Protein AF-A0A7Y7CUW7-F1 (afdb_monomer_lite)

Foldseek 3Di:
DDDDDDDDDDDDDDDDDPDDDPDQAKFKEKEFAQAQWKWQFKFKAALVDPDRDGTPCNRHIQHHRGMDIDIGGFHFIKMWIATPVGQIFTDGGDGTDHYHYDYDYNQNVCCRSCVPPDDDPQVWAKEKEFAQEQFKWQFKFKAALVDPDRDDTPQVRHIQAHRGMDIDIDHFHFIKMWTQTPQRQIFIDGGHGDPHYDYDYDYNLNSCVRSVPDPDDDDDDADQDWAKEKEFEQAQFKWPFKFKDALVGPDRGDTPCVRHIQGHGGMDMDTGTFHFMKMWTATPVGFIFIDGRDGDRYHYYDYRYNVNSVVGGD

Radius of gyration: 36.45 Å; chains: 1; bounding box: 70×70×137 Å

pLDDT: mean 85.56, std 15.28, range [31.09, 98.19]

Sequence (314 aa):
MRTSNWIKFTLGALILPLFAVAETPMANFTIANNSDWDFYEVYISSSSSDSWGDDRLGSDILYSGGEQSFLLSEGTYDLKIVDEDGDECRQMGIRLSGNTRLNYTNDEWLDCVFPDETTSSSSEATVTINNTSLWDIYNIYASLSSDTDWGSDRLGSEILYSESSYSFTLSPGTYDFKFVDEDDDICTMMGVTISSSRTISFDTSEWLDCIGSDESSSSTSNSSGYYTITFVNNSLWDIYNLYASLSSDTDWGSDRLGSTILNSGEEFSLTLPAGEYDFKFIDEDGDECKRFEAQLYENRTIEISTDGWLECID

Structure (mmCIF, N/CA/C/O backbone):
data_AF-A0A7Y7CUW7-F1
#
_entry.id   AF-A0A7Y7CUW7-F1
#
loop_
_atom_site.group_PDB
_atom_site.id
_atom_site.type_symbol
_atom_site.label_atom_id
_atom_site.label_alt_id
_atom_site.label_comp_id
_atom_site.label_asym_id
_atom_site.label_entity_id
_atom_site.label_seq_id
_atom_site.pdbx_PDB_ins_code
_atom_site.Cartn_x
_atom_site.Cartn_y
_atom_site.Cartn_z
_atom_site.occupancy
_atom_site.B_iso_or_equiv
_atom_site.auth_seq_id
_atom_site.auth_comp_id
_atom_site.auth_asym_id
_atom_site.auth_atom_id
_atom_site.pdbx_PDB_model_num
ATOM 1 N N . MET A 1 1 ? 39.498 48.472 -100.121 1.00 42.28 1 MET A N 1
ATOM 2 C CA . MET A 1 1 ? 38.963 49.291 -99.011 1.00 42.28 1 MET A CA 1
ATOM 3 C C . MET A 1 1 ? 38.635 48.359 -97.856 1.00 42.28 1 MET A C 1
ATOM 5 O O . MET A 1 1 ? 37.958 47.367 -98.077 1.00 42.28 1 MET A O 1
ATOM 9 N N . ARG A 1 2 ? 39.217 48.621 -96.680 1.00 46.47 2 ARG A N 1
ATOM 10 C CA . ARG A 1 2 ? 39.031 47.861 -95.433 1.00 46.47 2 ARG A CA 1
ATOM 11 C C . ARG A 1 2 ? 37.614 48.070 -94.890 1.00 46.47 2 ARG A C 1
ATOM 13 O O . ARG A 1 2 ? 37.208 49.219 -94.750 1.00 46.47 2 ARG A O 1
ATOM 20 N N . THR A 1 3 ? 36.942 47.003 -94.472 1.00 44.38 3 THR A N 1
ATOM 21 C CA . THR A 1 3 ? 35.857 47.066 -93.483 1.00 44.38 3 THR A CA 1
ATOM 22 C C . THR A 1 3 ? 36.171 46.068 -92.371 1.00 44.38 3 THR A C 1
ATOM 24 O O . THR A 1 3 ? 36.506 44.914 -92.621 1.00 44.38 3 THR A O 1
ATOM 27 N N . SER A 1 4 ? 36.191 46.570 -91.139 1.00 46.69 4 SER A N 1
ATOM 28 C CA . SER A 1 4 ? 36.556 45.841 -89.925 1.00 46.69 4 SER A CA 1
ATOM 29 C C . SER A 1 4 ? 35.265 45.429 -89.222 1.00 46.69 4 SER A C 1
ATOM 31 O O . SER A 1 4 ? 34.489 46.308 -88.857 1.00 46.69 4 SER A O 1
ATOM 33 N N . ASN A 1 5 ? 35.024 44.129 -89.043 1.00 42.97 5 ASN A N 1
ATOM 34 C CA . ASN A 1 5 ? 33.910 43.627 -88.236 1.00 42.97 5 ASN A CA 1
ATOM 35 C C . ASN A 1 5 ? 34.442 43.196 -86.867 1.00 42.97 5 ASN A C 1
ATOM 37 O O . ASN A 1 5 ? 35.239 42.267 -86.765 1.00 42.97 5 ASN A O 1
ATOM 41 N N . TRP A 1 6 ? 34.010 43.890 -85.816 1.00 39.09 6 TRP A N 1
ATOM 42 C CA . TRP A 1 6 ? 34.301 43.536 -84.429 1.00 39.09 6 TRP A CA 1
ATOM 43 C C . TRP A 1 6 ? 33.286 42.504 -83.935 1.00 39.09 6 TRP A C 1
ATOM 45 O O . TRP A 1 6 ? 32.087 42.777 -83.881 1.00 39.09 6 TRP A O 1
ATOM 55 N N . ILE A 1 7 ? 33.771 41.322 -83.560 1.00 52.09 7 ILE A N 1
ATOM 56 C CA . ILE A 1 7 ? 32.976 40.283 -82.901 1.00 52.09 7 ILE A CA 1
ATOM 57 C C . ILE A 1 7 ? 32.938 40.614 -81.407 1.00 52.09 7 ILE A C 1
ATOM 59 O O . ILE A 1 7 ? 33.971 40.642 -80.740 1.00 52.09 7 ILE A O 1
ATOM 63 N N . LYS A 1 8 ? 31.742 40.895 -80.881 1.00 50.66 8 LYS A N 1
ATOM 64 C CA . LYS A 1 8 ? 31.507 41.038 -79.441 1.00 50.66 8 LYS A CA 1
ATOM 65 C C . LYS A 1 8 ? 31.542 39.645 -78.806 1.00 50.66 8 LYS A C 1
ATOM 67 O O . LYS A 1 8 ? 30.644 38.849 -79.054 1.00 50.66 8 LYS A O 1
ATOM 72 N N . PHE A 1 9 ? 32.553 39.359 -77.989 1.00 46.88 9 PHE A N 1
ATOM 73 C CA . PHE A 1 9 ? 32.541 38.194 -77.105 1.00 46.88 9 PHE A CA 1
ATOM 74 C C . PHE A 1 9 ? 31.782 38.553 -75.824 1.00 46.88 9 PHE A C 1
ATOM 76 O O . PHE A 1 9 ? 32.276 39.305 -74.987 1.00 46.88 9 PHE A O 1
ATOM 83 N N . THR A 1 10 ? 30.564 38.040 -75.680 1.00 57.25 10 THR A N 1
ATOM 84 C CA . THR A 1 10 ? 29.855 37.998 -74.397 1.00 57.25 10 THR A CA 1
ATOM 85 C C . THR A 1 10 ? 30.361 36.803 -73.597 1.00 57.25 10 THR A C 1
ATOM 87 O O . THR A 1 10 ? 30.198 35.660 -74.017 1.00 57.25 10 THR A O 1
ATOM 90 N N . LEU A 1 11 ? 30.994 37.078 -72.457 1.00 51.34 11 LEU A N 1
ATOM 91 C CA . LEU A 1 11 ? 31.453 36.081 -71.493 1.00 51.34 11 LEU A CA 1
ATOM 92 C C . LEU A 1 11 ? 30.222 35.504 -70.768 1.00 51.34 11 LEU A C 1
ATOM 94 O O . LEU A 1 11 ? 29.599 36.190 -69.962 1.00 51.34 11 LEU A O 1
ATOM 98 N N . GLY A 1 12 ? 29.827 34.274 -71.098 1.00 51.00 12 GLY A N 1
ATOM 99 C CA . GLY A 1 12 ? 28.776 33.553 -70.377 1.00 51.00 12 GLY A CA 1
ATOM 100 C C . GLY A 1 12 ? 29.347 32.932 -69.105 1.00 51.00 12 GLY A C 1
ATOM 101 O O . GLY A 1 12 ? 30.191 32.044 -69.188 1.00 51.00 12 GLY A O 1
ATOM 102 N N . ALA A 1 13 ? 28.912 33.405 -67.936 1.00 59.72 13 ALA A N 1
ATOM 103 C CA . ALA A 1 13 ? 29.245 32.788 -66.656 1.00 59.72 13 ALA A CA 1
ATOM 104 C C . ALA A 1 13 ? 28.495 31.452 -66.520 1.00 59.72 13 ALA A C 1
ATOM 106 O O . ALA A 1 13 ? 27.266 31.423 -66.462 1.00 59.72 13 ALA A O 1
ATOM 107 N N . LEU A 1 14 ? 29.242 30.346 -66.493 1.00 51.72 14 LEU A N 1
ATOM 108 C CA . LEU A 1 14 ? 28.716 29.010 -66.235 1.00 51.72 14 LEU A CA 1
ATOM 109 C C . LEU A 1 14 ? 28.527 28.854 -64.717 1.00 51.72 14 LEU A C 1
ATOM 111 O O . LEU A 1 14 ? 29.494 28.666 -63.982 1.00 51.72 14 LEU A O 1
ATOM 115 N N . ILE A 1 15 ? 27.290 28.990 -64.242 1.00 59.09 15 ILE A N 1
ATOM 116 C CA . ILE A 1 15 ? 26.929 28.720 -62.846 1.00 59.09 15 ILE A CA 1
ATOM 117 C C . ILE A 1 15 ? 26.807 27.200 -62.695 1.00 59.09 15 ILE A C 1
ATOM 119 O O . ILE A 1 15 ? 25.855 26.598 -63.186 1.00 59.09 15 ILE A O 1
ATOM 123 N N . LEU A 1 16 ? 27.793 26.579 -62.048 1.00 57.09 16 LEU A N 1
ATOM 124 C CA . LEU A 1 16 ? 27.704 25.197 -61.579 1.00 57.09 16 LEU A CA 1
ATOM 125 C C . LEU A 1 16 ? 26.864 25.177 -60.290 1.00 57.09 16 LEU A C 1
ATOM 127 O O . LEU A 1 16 ? 27.214 25.897 -59.352 1.00 57.09 16 LEU A O 1
ATOM 131 N N . PRO A 1 17 ? 25.777 24.391 -60.207 1.00 56.22 17 PRO A N 1
ATOM 132 C CA . PRO A 1 17 ? 25.071 24.207 -58.948 1.00 56.22 17 PRO A CA 1
ATOM 133 C C . PRO A 1 17 ? 25.985 23.453 -57.974 1.00 56.22 17 PRO A C 1
ATOM 135 O O . PRO A 1 17 ? 26.399 22.326 -58.242 1.00 56.22 17 PRO A O 1
ATOM 138 N N . LEU A 1 18 ? 26.313 24.086 -56.844 1.00 55.50 18 LEU A N 1
ATOM 139 C CA . LEU A 1 18 ? 26.845 23.381 -55.682 1.00 55.50 18 LEU A CA 1
ATOM 140 C C . LEU A 1 18 ? 25.715 22.503 -55.134 1.00 55.50 18 LEU A C 1
ATOM 142 O O . LEU A 1 18 ? 24.761 23.011 -54.548 1.00 55.50 18 LEU A O 1
ATOM 146 N N . PHE A 1 19 ? 25.812 21.193 -55.328 1.00 59.03 19 PHE A N 1
ATOM 147 C CA . PHE A 1 19 ? 25.038 20.252 -54.531 1.00 59.03 19 PHE A CA 1
ATOM 148 C C . PHE A 1 19 ? 25.671 20.217 -53.140 1.00 59.03 19 PHE A C 1
ATOM 150 O O . PHE A 1 19 ? 26.804 19.764 -52.983 1.00 59.03 19 PHE A O 1
ATOM 157 N N . ALA A 1 20 ? 24.966 20.746 -52.141 1.00 58.75 20 ALA A N 1
ATOM 158 C CA . ALA A 1 20 ? 25.319 20.514 -50.750 1.00 58.75 20 ALA A CA 1
ATOM 159 C C . ALA A 1 20 ? 25.036 19.038 -50.445 1.00 58.75 20 ALA A C 1
ATOM 161 O O . ALA A 1 20 ? 23.882 18.611 -50.461 1.00 58.75 20 ALA A O 1
ATOM 162 N N . VAL A 1 21 ? 26.086 18.251 -50.220 1.00 59.38 21 VAL A N 1
ATOM 163 C CA . VAL A 1 21 ? 25.947 16.926 -49.617 1.00 59.38 21 VAL A CA 1
ATOM 164 C C . VAL A 1 21 ? 25.668 17.181 -48.141 1.00 59.38 21 VAL A C 1
ATOM 166 O O . VAL A 1 21 ? 26.509 17.750 -47.450 1.00 59.38 21 VAL A O 1
ATOM 169 N N . ALA A 1 22 ? 24.466 16.850 -47.674 1.00 60.06 22 ALA A N 1
ATOM 170 C CA . ALA A 1 22 ? 24.202 16.822 -46.244 1.00 60.06 22 ALA A CA 1
ATOM 171 C C . ALA A 1 22 ? 25.015 15.662 -45.656 1.00 60.06 22 ALA A C 1
ATOM 173 O O . ALA A 1 22 ? 24.770 14.507 -46.002 1.00 60.06 22 ALA A O 1
ATOM 174 N N . GLU A 1 23 ? 26.014 15.965 -44.827 1.00 68.19 23 GLU A N 1
ATOM 175 C CA . GLU A 1 23 ? 26.694 14.942 -44.036 1.00 68.19 23 GLU A CA 1
ATOM 176 C C . GLU A 1 23 ? 25.695 14.423 -43.001 1.00 68.19 23 GLU A C 1
ATOM 178 O O . GLU A 1 23 ? 25.213 15.179 -42.156 1.00 68.19 23 GLU A O 1
ATOM 183 N N . THR A 1 24 ? 25.324 13.146 -43.102 1.00 75.12 24 THR A N 1
ATOM 184 C CA . THR A 1 24 ? 24.546 12.491 -42.052 1.00 75.12 24 THR A CA 1
ATOM 185 C C . THR A 1 24 ? 25.427 12.403 -40.810 1.00 75.12 24 THR A C 1
ATOM 187 O O . THR A 1 24 ? 26.511 11.817 -40.905 1.00 75.12 24 THR A O 1
ATOM 190 N N . PRO A 1 25 ? 25.011 12.979 -39.670 1.00 86.81 25 PRO A N 1
ATOM 191 C CA . PRO A 1 25 ? 25.787 12.873 -38.446 1.00 86.81 25 PRO A CA 1
ATOM 192 C C . PRO A 1 25 ? 25.960 11.397 -38.075 1.00 86.81 25 PRO A C 1
ATOM 194 O O . PRO A 1 25 ? 25.094 10.565 -38.357 1.00 86.81 25 PRO A O 1
ATOM 197 N N . MET A 1 26 ? 27.110 11.072 -37.491 1.00 92.06 26 MET A N 1
ATOM 198 C CA . MET A 1 26 ? 27.467 9.711 -37.099 1.00 92.06 26 MET A CA 1
ATOM 199 C C . MET A 1 26 ? 27.349 9.566 -35.581 1.00 92.06 26 MET A C 1
ATOM 201 O O . MET A 1 26 ? 27.782 10.452 -34.846 1.00 92.06 26 MET A O 1
ATOM 205 N N . ALA A 1 27 ? 26.822 8.434 -35.130 1.00 91.25 27 ALA A N 1
ATOM 206 C CA . ALA A 1 27 ? 26.794 8.004 -33.745 1.00 91.25 27 ALA A CA 1
ATOM 207 C C . ALA A 1 27 ? 27.785 6.857 -33.507 1.00 91.25 27 ALA A C 1
ATOM 209 O O . ALA A 1 27 ? 27.905 5.939 -34.323 1.00 91.25 27 ALA A O 1
ATOM 210 N N . ASN A 1 28 ? 28.461 6.891 -32.361 1.00 93.50 28 ASN A N 1
ATOM 211 C CA . ASN A 1 28 ? 29.191 5.748 -31.834 1.00 93.50 28 ASN A CA 1
ATOM 212 C C . ASN A 1 28 ? 28.260 4.942 -30.923 1.00 93.50 28 ASN A C 1
ATOM 214 O O . ASN A 1 28 ? 27.810 5.452 -29.895 1.00 93.50 28 ASN A O 1
ATOM 218 N N . PHE A 1 29 ? 27.968 3.708 -31.315 1.00 95.62 29 PHE A N 1
ATOM 219 C CA . PHE A 1 29 ? 27.088 2.803 -30.595 1.00 95.62 29 PHE A CA 1
ATOM 220 C C . PHE A 1 29 ? 27.890 1.664 -29.971 1.00 95.62 29 PHE A C 1
ATOM 222 O O . PHE A 1 29 ? 28.455 0.844 -30.689 1.00 95.62 29 PHE A O 1
ATOM 229 N N . THR A 1 30 ? 27.948 1.615 -28.644 1.00 96.50 30 THR A N 1
ATOM 230 C CA . THR A 1 30 ? 28.717 0.614 -27.899 1.00 96.50 30 THR A CA 1
ATOM 231 C C . THR A 1 30 ? 27.786 -0.390 -27.232 1.00 96.50 30 THR A C 1
ATOM 233 O O . THR A 1 30 ? 26.890 -0.005 -26.483 1.00 96.50 30 THR A O 1
ATOM 236 N N . ILE A 1 31 ? 28.037 -1.675 -27.456 1.00 97.62 31 ILE A N 1
ATOM 237 C CA . ILE A 1 31 ? 27.432 -2.781 -26.716 1.00 97.62 31 ILE A CA 1
ATOM 238 C C . ILE A 1 31 ? 28.479 -3.295 -25.742 1.00 97.62 31 ILE A C 1
ATOM 240 O O . ILE A 1 31 ? 29.565 -3.691 -26.161 1.00 97.62 31 ILE A O 1
ATOM 244 N N . ALA A 1 32 ? 28.160 -3.287 -24.456 1.00 97.19 32 ALA A N 1
ATOM 245 C CA . ALA A 1 32 ? 28.993 -3.890 -23.433 1.00 97.19 32 ALA A CA 1
ATOM 246 C C . ALA A 1 32 ? 28.310 -5.115 -22.852 1.00 97.19 32 ALA A C 1
ATOM 248 O O . ALA A 1 32 ? 27.189 -5.024 -22.348 1.00 97.19 32 ALA A O 1
ATOM 249 N N . ASN A 1 33 ? 29.016 -6.232 -22.921 1.00 97.31 33 ASN A N 1
ATOM 250 C CA . ASN A 1 33 ? 28.603 -7.488 -22.344 1.00 97.31 33 ASN A CA 1
ATOM 251 C C . ASN A 1 33 ? 29.217 -7.596 -20.947 1.00 97.31 33 ASN A C 1
ATOM 253 O O . ASN A 1 33 ? 30.383 -7.935 -20.796 1.00 97.31 33 ASN A O 1
ATOM 257 N N . ASN A 1 34 ? 28.442 -7.252 -19.927 1.00 94.81 34 ASN A N 1
ATOM 258 C CA . ASN A 1 34 ? 28.764 -7.478 -18.518 1.00 94.81 34 ASN A CA 1
ATOM 259 C C . ASN A 1 34 ? 27.865 -8.579 -17.930 1.00 94.81 34 ASN A C 1
ATOM 261 O O . ASN A 1 34 ? 27.587 -8.569 -16.730 1.00 94.81 34 ASN A O 1
ATOM 265 N N . SER A 1 35 ? 27.374 -9.468 -18.792 1.00 94.25 35 SER A N 1
ATOM 266 C CA . SER A 1 35 ? 26.592 -10.637 -18.427 1.00 94.25 35 SER A CA 1
ATOM 267 C C . SER A 1 35 ? 27.497 -11.870 -18.362 1.00 94.25 35 SER A C 1
ATOM 269 O O . SER A 1 35 ? 28.656 -11.806 -18.777 1.00 94.25 35 SER A O 1
ATOM 271 N N . ASP A 1 36 ? 26.994 -12.982 -17.839 1.00 95.06 36 ASP A N 1
ATOM 272 C CA . ASP A 1 36 ? 27.721 -14.253 -17.755 1.00 95.06 36 ASP A CA 1
ATOM 273 C C . ASP A 1 36 ? 27.736 -15.035 -19.086 1.00 95.06 36 ASP A C 1
ATOM 275 O O . ASP A 1 36 ? 28.453 -16.030 -19.183 1.00 95.06 36 ASP A O 1
ATOM 279 N N . TRP A 1 37 ? 26.994 -14.571 -20.100 1.00 97.19 37 TRP A N 1
ATOM 280 C CA . TRP A 1 37 ? 26.871 -15.182 -21.429 1.00 97.19 37 TRP A CA 1
ATOM 281 C C . TRP A 1 37 ? 27.785 -14.505 -22.446 1.00 97.19 37 TRP A C 1
ATOM 283 O O . TRP A 1 37 ? 28.087 -13.317 -22.330 1.00 97.19 37 TRP A O 1
ATOM 293 N N . ASP A 1 38 ? 28.216 -15.237 -23.465 1.00 97.62 38 ASP A N 1
ATOM 294 C CA . ASP A 1 38 ? 29.015 -14.737 -24.580 1.00 97.62 38 ASP A CA 1
ATOM 295 C C . ASP A 1 38 ? 28.101 -14.406 -25.770 1.00 97.62 38 ASP A C 1
ATOM 297 O O . ASP A 1 38 ? 27.328 -15.234 -26.237 1.00 97.62 38 ASP A O 1
ATOM 301 N N . PHE A 1 39 ? 28.216 -13.209 -26.349 1.00 98.19 39 PHE A N 1
ATOM 302 C CA . PHE A 1 39 ? 27.381 -12.848 -27.501 1.00 98.19 39 PHE A CA 1
ATOM 303 C C . PHE A 1 39 ? 28.051 -13.270 -28.807 1.00 98.19 39 PHE A C 1
ATOM 305 O O . PHE A 1 39 ? 29.138 -12.789 -29.150 1.00 98.19 39 PHE A O 1
ATOM 312 N N . TYR A 1 40 ? 27.389 -14.165 -29.538 1.00 97.88 40 TYR A N 1
ATOM 313 C CA . TYR A 1 40 ? 27.882 -14.748 -30.785 1.00 97.88 40 TYR A CA 1
ATOM 314 C C . TYR A 1 40 ? 27.434 -13.952 -32.005 1.00 97.88 40 TYR A C 1
ATOM 316 O O . TYR A 1 40 ? 28.174 -13.885 -32.983 1.00 97.88 40 TYR A O 1
ATOM 324 N N . GLU A 1 41 ? 26.256 -13.327 -31.954 1.00 98.19 41 GLU A N 1
ATOM 325 C CA . GLU A 1 41 ? 25.723 -12.561 -33.082 1.00 98.19 41 GLU A CA 1
ATOM 326 C C . GLU A 1 41 ? 25.117 -11.235 -32.608 1.00 98.19 41 GLU A C 1
ATOM 328 O O . GLU A 1 41 ? 24.407 -11.173 -31.603 1.00 98.19 41 GLU A O 1
ATOM 333 N N . VAL A 1 42 ? 25.361 -10.160 -33.359 1.00 98.12 42 VAL A N 1
ATOM 334 C CA . VAL A 1 42 ? 24.763 -8.836 -33.138 1.00 98.12 42 VAL A CA 1
ATOM 335 C C . VAL A 1 42 ? 24.228 -8.308 -34.459 1.00 98.12 42 VAL A C 1
ATOM 337 O O . VAL A 1 42 ? 24.983 -8.003 -35.378 1.00 98.12 42 VAL A O 1
ATOM 340 N N . TYR A 1 43 ? 22.924 -8.087 -34.535 1.00 98.19 43 TYR A N 1
ATOM 341 C CA . TYR A 1 43 ? 22.258 -7.503 -35.692 1.00 98.19 43 TYR A CA 1
ATOM 342 C C . TYR A 1 43 ? 21.775 -6.098 -35.365 1.00 98.19 43 TYR A C 1
ATOM 344 O O . TYR A 1 43 ? 21.099 -5.884 -34.362 1.00 98.19 43 TYR A O 1
ATOM 352 N N . ILE A 1 44 ? 22.094 -5.141 -36.238 1.00 97.50 44 ILE A N 1
ATOM 353 C CA . ILE A 1 44 ? 21.678 -3.743 -36.091 1.00 97.50 44 ILE A CA 1
ATOM 354 C C . ILE A 1 44 ? 21.055 -3.290 -37.407 1.00 97.50 44 ILE A C 1
ATOM 356 O O . ILE A 1 44 ? 21.764 -3.074 -38.397 1.00 97.50 44 ILE A O 1
ATOM 360 N N . SER A 1 45 ? 19.736 -3.119 -37.411 1.00 97.12 45 SER A N 1
ATOM 361 C CA . SER A 1 45 ? 18.959 -2.695 -38.579 1.00 97.12 45 SER A CA 1
ATOM 362 C C . SER A 1 45 ? 18.277 -1.363 -38.320 1.00 97.12 45 SER A C 1
ATOM 364 O O . SER A 1 45 ? 17.920 -1.050 -37.193 1.00 97.12 45 SER A O 1
ATOM 366 N N . SER A 1 46 ? 18.072 -0.545 -39.356 1.00 95.44 46 SER A N 1
ATOM 367 C CA . SER A 1 46 ? 17.185 0.618 -39.205 1.00 95.44 46 SER A CA 1
ATOM 368 C C . SER A 1 46 ? 15.793 0.137 -38.794 1.00 95.44 46 SER A C 1
ATOM 370 O O . SER A 1 46 ? 15.302 -0.809 -39.401 1.00 95.44 46 SER A O 1
ATOM 372 N N . SER A 1 47 ? 15.117 0.832 -37.875 1.00 90.94 47 SER A N 1
ATOM 373 C CA . SER A 1 47 ? 13.750 0.471 -37.447 1.00 90.94 47 SER A CA 1
ATOM 374 C C . SER A 1 47 ? 12.684 0.602 -38.541 1.00 90.94 47 SER A C 1
ATOM 376 O O . SER A 1 47 ? 11.514 0.317 -38.325 1.00 90.94 47 SER A O 1
ATOM 378 N N . SER A 1 48 ? 13.067 1.093 -39.723 1.00 91.06 48 SER A N 1
ATOM 379 C CA . SER A 1 48 ? 12.216 1.118 -40.918 1.00 91.06 48 SER A CA 1
ATOM 380 C C . SER A 1 48 ? 12.455 -0.069 -41.863 1.00 91.06 48 SER A C 1
ATOM 382 O O . SER A 1 48 ? 11.831 -0.140 -42.920 1.00 91.06 48 SER A O 1
ATOM 384 N N . SER A 1 49 ? 13.385 -0.965 -41.522 1.00 93.38 49 SER A N 1
ATOM 385 C CA . SER A 1 49 ? 13.738 -2.152 -42.300 1.00 93.38 49 SER A CA 1
ATOM 386 C C . SER A 1 49 ? 12.936 -3.360 -41.832 1.00 93.38 49 SER A C 1
ATOM 388 O O . SER A 1 49 ? 12.928 -3.674 -40.650 1.00 93.38 49 SER A O 1
ATOM 390 N N . ASP A 1 50 ? 12.379 -4.119 -42.775 1.00 91.25 50 ASP A N 1
ATOM 391 C CA . ASP A 1 50 ? 11.715 -5.400 -42.489 1.00 91.25 50 ASP A CA 1
ATOM 392 C C . ASP A 1 50 ? 12.709 -6.578 -42.354 1.00 91.25 50 ASP A C 1
ATOM 394 O O . ASP A 1 50 ? 12.311 -7.740 -42.266 1.00 91.25 50 ASP A O 1
ATOM 398 N N . SER A 1 51 ? 14.020 -6.309 -42.393 1.00 93.25 51 SER A N 1
ATOM 399 C CA . SER A 1 51 ? 15.075 -7.324 -42.279 1.00 93.25 51 SER A CA 1
ATOM 400 C C . SER A 1 51 ? 16.231 -6.868 -41.387 1.00 93.25 51 SER A C 1
ATOM 402 O O . SER A 1 51 ? 16.646 -5.708 -41.457 1.00 93.25 51 SER A O 1
ATOM 404 N N . TRP A 1 52 ? 16.772 -7.807 -40.605 1.00 94.38 52 TRP A N 1
ATOM 405 C CA . TRP A 1 52 ? 17.884 -7.594 -39.668 1.00 94.38 52 TRP A CA 1
ATOM 406 C C . TRP A 1 52 ? 19.238 -7.340 -40.348 1.00 94.38 52 TRP A C 1
ATOM 408 O O . TRP A 1 52 ? 20.096 -6.667 -39.782 1.00 94.38 52 TRP A O 1
ATOM 418 N N . GLY A 1 53 ? 19.418 -7.832 -41.576 1.00 94.12 53 GLY A N 1
ATOM 419 C CA . GLY A 1 53 ? 20.697 -7.772 -42.284 1.00 94.12 53 GLY A CA 1
ATOM 420 C C . GLY A 1 53 ? 21.703 -8.811 -41.781 1.00 94.12 53 GLY A C 1
ATOM 421 O O . GLY A 1 53 ? 21.315 -9.825 -41.205 1.00 94.12 53 GLY A O 1
ATOM 422 N N . ASP A 1 54 ? 22.984 -8.557 -42.049 1.00 96.31 54 ASP A N 1
ATOM 423 C CA . ASP A 1 54 ? 24.086 -9.441 -41.664 1.00 96.31 54 ASP A CA 1
ATOM 424 C C . ASP A 1 54 ? 24.518 -9.201 -40.209 1.00 96.31 54 ASP A C 1
ATOM 426 O O . ASP A 1 54 ? 24.442 -8.073 -39.705 1.00 96.31 54 ASP A O 1
ATOM 430 N N . ASP A 1 55 ? 25.033 -10.253 -39.568 1.00 97.25 55 ASP A N 1
ATOM 431 C CA . ASP A 1 55 ? 25.692 -10.157 -38.268 1.00 97.25 55 ASP A CA 1
ATOM 432 C C . ASP A 1 55 ? 26.883 -9.183 -38.329 1.00 97.25 55 ASP A C 1
ATOM 434 O O . ASP A 1 55 ? 27.727 -9.210 -39.232 1.00 97.25 55 ASP A O 1
ATOM 438 N N . ARG A 1 56 ? 26.922 -8.277 -37.354 1.00 97.00 56 ARG A N 1
ATOM 439 C CA . ARG A 1 56 ? 27.895 -7.194 -37.231 1.00 97.00 56 ARG A CA 1
ATOM 440 C C . ARG A 1 56 ? 29.164 -7.626 -36.500 1.00 97.00 56 ARG A C 1
ATOM 442 O O . ARG A 1 56 ? 30.143 -6.881 -36.594 1.00 97.00 56 ARG A O 1
ATOM 449 N N . LEU A 1 57 ? 29.167 -8.768 -35.807 1.00 95.44 57 LEU A N 1
ATOM 450 C CA . LEU A 1 57 ? 30.373 -9.383 -35.235 1.00 95.44 57 LEU A CA 1
ATOM 451 C C . LEU A 1 57 ? 31.123 -10.239 -36.268 1.00 95.44 57 LEU A C 1
ATOM 453 O O . LEU A 1 57 ? 32.355 -10.264 -36.294 1.00 95.44 57 LEU A O 1
ATOM 457 N N . GLY A 1 58 ? 30.404 -10.886 -37.181 1.00 92.50 58 GLY A N 1
ATOM 458 C CA . GLY A 1 58 ? 30.968 -11.672 -38.269 1.00 92.50 58 GLY A CA 1
ATOM 459 C C . GLY A 1 58 ? 31.523 -13.008 -37.779 1.00 92.50 58 GLY A C 1
ATOM 460 O O . GLY A 1 58 ? 30.807 -13.995 -37.706 1.00 92.50 58 GLY A O 1
ATOM 461 N N . SER A 1 59 ? 32.834 -13.074 -37.536 1.00 91.62 59 SER A N 1
ATOM 462 C CA . SER A 1 59 ? 33.480 -14.263 -36.948 1.00 91.62 59 SER A CA 1
ATOM 463 C C . SER A 1 59 ? 33.973 -14.034 -35.523 1.00 91.62 59 SER A C 1
ATOM 465 O O . SER A 1 59 ? 34.580 -14.934 -34.941 1.00 91.62 59 SER A O 1
ATOM 467 N N . ASP A 1 60 ? 33.795 -12.819 -35.011 1.00 95.88 60 ASP A N 1
ATOM 468 C CA . ASP A 1 60 ? 34.214 -12.434 -33.672 1.00 95.88 60 ASP A CA 1
ATOM 469 C C . ASP A 1 60 ? 33.122 -12.793 -32.654 1.00 95.88 60 ASP A C 1
ATOM 471 O O . ASP A 1 60 ? 31.947 -12.872 -32.995 1.00 95.88 60 ASP A O 1
ATOM 475 N N . ILE A 1 61 ? 33.517 -13.003 -31.397 1.00 96.88 61 ILE A N 1
ATOM 476 C CA . ILE A 1 61 ? 32.607 -13.241 -30.269 1.00 96.88 61 ILE A CA 1
ATOM 477 C C . ILE A 1 61 ? 32.806 -12.098 -29.280 1.00 96.88 61 ILE A C 1
ATOM 479 O O . ILE A 1 61 ? 33.945 -11.755 -28.936 1.00 96.88 61 ILE A O 1
ATOM 483 N N . LEU A 1 62 ? 31.711 -11.507 -28.812 1.00 97.62 62 LEU A N 1
ATOM 484 C CA . LEU A 1 62 ? 31.742 -10.515 -27.747 1.00 97.62 62 LEU A CA 1
ATOM 485 C C . LEU A 1 62 ? 31.631 -11.229 -26.393 1.00 97.62 62 LEU A C 1
ATOM 487 O O . LEU A 1 62 ? 30.543 -11.400 -25.847 1.00 97.62 62 LEU A O 1
ATOM 491 N N . TYR A 1 63 ? 32.790 -11.642 -25.876 1.00 97.12 63 TYR A N 1
ATOM 492 C CA . TYR A 1 63 ? 32.913 -12.360 -24.606 1.00 97.12 63 TYR A CA 1
ATOM 493 C C . TYR A 1 63 ? 32.379 -11.572 -23.402 1.00 97.12 63 TYR A C 1
ATOM 495 O O . TYR A 1 63 ? 32.434 -10.335 -23.392 1.00 97.12 63 TYR A O 1
ATOM 503 N N . SER A 1 64 ? 31.964 -12.296 -22.360 1.00 95.62 64 SER A N 1
ATOM 504 C CA . SER A 1 64 ? 31.657 -11.741 -21.037 1.00 95.62 64 SER A CA 1
ATOM 505 C C . SER A 1 64 ? 32.773 -10.809 -20.527 1.00 95.62 64 SER A C 1
ATOM 507 O O . SER A 1 64 ? 33.972 -11.105 -20.599 1.00 95.62 64 SER A O 1
ATOM 509 N N . GLY A 1 65 ? 32.375 -9.632 -20.041 1.00 91.75 65 GLY A N 1
ATOM 510 C CA . GLY A 1 65 ? 33.241 -8.521 -19.630 1.00 91.75 65 GLY A CA 1
ATOM 511 C C . GLY A 1 65 ? 33.789 -7.658 -20.778 1.00 91.75 65 GLY A C 1
ATOM 512 O O . GLY A 1 65 ? 34.549 -6.718 -20.525 1.00 91.75 65 GLY A O 1
ATOM 513 N N . GLY A 1 66 ? 33.458 -7.972 -22.034 1.00 96.38 66 GLY A N 1
ATOM 514 C CA . GLY A 1 66 ? 33.900 -7.249 -23.226 1.00 96.38 66 GLY A CA 1
ATOM 515 C C . GLY A 1 66 ? 32.971 -6.107 -23.649 1.00 96.38 66 GLY A C 1
ATOM 516 O O . GLY A 1 66 ? 31.828 -5.988 -23.210 1.00 96.38 66 GLY A O 1
ATOM 517 N N . GLU A 1 67 ? 33.439 -5.265 -24.572 1.00 97.50 67 GLU A N 1
ATOM 518 C CA . GLU A 1 67 ? 32.579 -4.314 -25.283 1.00 97.50 67 GLU A CA 1
ATOM 519 C C . GLU A 1 67 ? 32.980 -4.173 -26.754 1.00 97.50 67 GLU A C 1
ATOM 521 O O . GLU A 1 67 ? 34.158 -4.266 -27.101 1.00 97.50 67 GLU A O 1
ATOM 526 N N . GLN A 1 68 ? 31.994 -3.918 -27.613 1.00 97.44 68 GLN A N 1
ATOM 527 C CA . GLN A 1 68 ? 32.172 -3.688 -29.043 1.00 97.44 68 GLN A CA 1
ATOM 528 C C . GLN A 1 68 ? 31.478 -2.392 -29.456 1.00 97.44 68 GLN A C 1
ATOM 530 O O . GLN A 1 68 ? 30.358 -2.108 -29.035 1.00 97.44 68 GLN A O 1
ATOM 535 N N . SER A 1 69 ? 32.146 -1.592 -30.291 1.00 96.88 69 SER A N 1
ATOM 536 C CA . SER A 1 69 ? 31.622 -0.309 -30.770 1.00 96.88 69 SER A CA 1
ATOM 537 C C . SER A 1 69 ? 31.404 -0.301 -32.280 1.00 96.88 69 SER A C 1
ATOM 539 O O . SER A 1 69 ? 32.256 -0.740 -33.051 1.00 96.88 69 S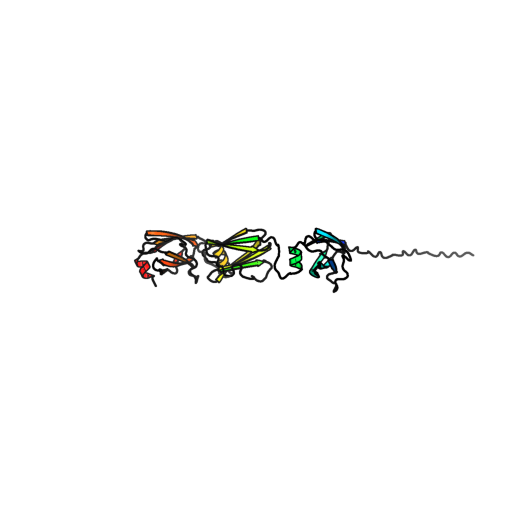ER A O 1
ATOM 541 N N . PHE A 1 70 ? 30.279 0.269 -32.700 1.00 95.75 70 PHE A N 1
ATOM 542 C CA . PHE A 1 70 ? 29.857 0.394 -34.087 1.00 95.75 70 PHE A CA 1
ATOM 543 C C . PHE A 1 70 ? 29.651 1.864 -34.435 1.00 95.75 70 PHE A C 1
ATOM 545 O O . PHE A 1 70 ? 28.943 2.592 -33.742 1.00 95.75 70 PHE A O 1
ATOM 552 N N . LEU A 1 71 ? 30.236 2.300 -35.549 1.00 96.19 71 LEU A N 1
ATOM 553 C CA . LEU A 1 71 ? 30.005 3.640 -36.076 1.00 96.19 71 LEU A CA 1
ATOM 554 C C . LEU A 1 71 ? 28.846 3.591 -37.079 1.00 96.19 71 LEU A C 1
ATOM 556 O O . LEU A 1 71 ? 28.954 2.953 -38.128 1.00 96.19 71 LEU A O 1
ATOM 560 N N . LEU A 1 72 ? 27.739 4.250 -36.749 1.00 94.56 72 LEU A N 1
ATOM 561 C CA . LEU A 1 72 ? 26.488 4.236 -37.514 1.00 94.56 72 LEU A CA 1
ATOM 562 C C . LEU A 1 72 ? 26.041 5.670 -37.800 1.00 94.56 72 LEU A C 1
ATOM 564 O O . LEU A 1 72 ? 26.439 6.586 -37.092 1.00 94.56 72 LEU A O 1
ATOM 568 N N . SER A 1 73 ? 25.218 5.902 -38.820 1.00 94.50 73 SER A N 1
ATOM 569 C CA . SER A 1 73 ? 24.546 7.202 -38.945 1.00 94.50 73 SER A CA 1
ATOM 570 C C . SER A 1 73 ? 23.536 7.373 -37.811 1.00 94.50 73 SER A C 1
ATOM 572 O O . SER A 1 73 ? 22.882 6.400 -37.428 1.00 94.50 73 SER A O 1
ATOM 574 N N . GLU A 1 74 ? 23.372 8.589 -37.296 1.00 92.56 74 GLU A N 1
ATOM 575 C CA . GLU A 1 74 ? 22.310 8.891 -36.332 1.00 92.56 74 GLU A CA 1
ATOM 576 C C . GLU A 1 74 ? 20.936 8.513 -36.897 1.00 92.56 74 GLU A C 1
ATOM 578 O O . GLU A 1 74 ? 20.675 8.641 -38.098 1.00 92.56 74 GLU A O 1
ATOM 583 N N . GLY A 1 75 ? 20.051 8.026 -36.032 1.00 89.81 75 GLY A N 1
ATOM 584 C CA . GLY A 1 75 ? 18.750 7.513 -36.446 1.00 89.81 75 GLY A CA 1
ATOM 585 C C . GLY A 1 75 ? 18.135 6.567 -35.426 1.00 89.81 75 GLY A C 1
ATOM 586 O O . GLY A 1 75 ? 18.590 6.481 -34.288 1.00 89.81 75 GLY A O 1
ATOM 587 N N . THR A 1 76 ? 17.085 5.863 -35.837 1.00 92.81 76 THR A N 1
ATOM 588 C CA . THR A 1 76 ? 16.397 4.864 -35.013 1.00 92.81 76 THR A CA 1
ATOM 589 C C . THR A 1 76 ? 16.652 3.471 -35.579 1.00 92.81 76 THR A C 1
ATOM 591 O O . THR A 1 76 ? 16.502 3.255 -36.789 1.00 92.81 76 THR A O 1
ATOM 594 N N . TYR A 1 77 ? 17.084 2.566 -34.708 1.00 94.44 77 TYR A N 1
ATOM 595 C CA . TYR A 1 77 ? 17.529 1.222 -35.044 1.00 94.44 77 TYR A CA 1
ATOM 596 C C . TYR A 1 77 ? 16.897 0.186 -34.127 1.00 94.44 77 TYR A C 1
ATOM 598 O O . TYR A 1 77 ? 16.615 0.456 -32.962 1.00 94.44 77 TYR A O 1
ATOM 606 N N . ASP A 1 78 ? 16.741 -1.011 -34.661 1.00 96.56 78 ASP A N 1
ATOM 607 C CA . ASP A 1 78 ? 16.406 -2.202 -33.906 1.00 96.56 78 ASP A CA 1
ATOM 608 C C . ASP A 1 78 ? 17.683 -3.018 -33.711 1.00 96.56 78 ASP A C 1
ATOM 610 O O . ASP A 1 78 ? 18.573 -3.041 -34.572 1.00 96.56 78 ASP A O 1
ATOM 614 N N . LEU A 1 79 ? 17.764 -3.689 -32.571 1.00 97.19 79 LEU A N 1
ATOM 615 C CA . LEU A 1 79 ? 18.890 -4.505 -32.153 1.00 97.19 79 LEU A CA 1
ATOM 616 C C . LEU A 1 79 ? 18.415 -5.921 -31.848 1.00 97.19 79 LEU A C 1
ATOM 618 O O . LEU A 1 79 ? 17.426 -6.112 -31.139 1.00 97.19 79 LEU A O 1
ATOM 622 N N . LYS A 1 80 ? 19.156 -6.904 -32.352 1.00 97.31 80 LYS A N 1
ATOM 623 C CA . LYS A 1 80 ? 19.034 -8.299 -31.940 1.00 97.31 80 LYS A CA 1
ATOM 624 C C . LYS A 1 80 ? 20.403 -8.828 -31.546 1.00 97.31 80 LYS A C 1
ATOM 626 O O . LYS A 1 80 ? 21.346 -8.684 -32.320 1.00 97.31 80 LYS A O 1
ATOM 631 N N . ILE A 1 81 ? 20.498 -9.442 -30.378 1.00 98.00 81 ILE A N 1
ATOM 632 C CA . ILE A 1 81 ? 21.708 -10.102 -29.884 1.00 98.00 81 ILE A CA 1
ATOM 633 C C . ILE A 1 81 ? 21.379 -11.576 -29.665 1.00 98.00 81 ILE A C 1
ATOM 635 O O . ILE A 1 81 ? 20.284 -11.880 -29.191 1.00 98.00 81 ILE A O 1
ATOM 639 N N . VAL A 1 82 ? 22.301 -12.461 -30.038 1.00 97.56 82 VAL A N 1
ATOM 640 C CA . VAL A 1 82 ? 22.186 -13.914 -29.855 1.00 97.56 82 VAL A CA 1
ATOM 641 C C . VAL A 1 82 ? 23.384 -14.412 -29.051 1.00 97.56 82 VAL A C 1
ATOM 643 O O . VAL A 1 82 ? 24.522 -14.064 -29.390 1.00 97.56 82 VAL A O 1
ATOM 646 N N . ASP A 1 83 ? 23.138 -15.183 -27.995 1.00 97.38 83 ASP A N 1
ATOM 647 C CA . ASP A 1 83 ? 24.191 -15.770 -27.154 1.00 97.38 83 ASP A CA 1
ATOM 648 C C . ASP A 1 83 ? 24.703 -17.131 -27.661 1.00 97.38 83 ASP A C 1
ATOM 650 O O . ASP A 1 83 ? 24.368 -17.575 -28.766 1.00 97.38 83 ASP A O 1
ATOM 654 N N . GLU A 1 84 ? 25.564 -17.783 -26.874 1.00 94.00 84 GLU A N 1
ATOM 655 C CA . GLU A 1 84 ? 26.152 -19.087 -27.187 1.00 94.00 84 GLU A CA 1
ATOM 656 C C . GLU A 1 84 ? 25.145 -20.242 -27.278 1.00 94.00 84 GLU A C 1
ATOM 658 O O . GLU A 1 84 ? 25.419 -21.232 -27.969 1.00 94.00 84 GLU A O 1
ATOM 663 N N . ASP A 1 85 ? 24.003 -20.126 -26.600 1.00 92.00 85 ASP A N 1
ATOM 664 C CA . ASP A 1 85 ? 22.956 -21.149 -26.542 1.00 92.00 85 ASP A CA 1
ATOM 665 C C . ASP A 1 85 ? 21.851 -20.897 -27.585 1.00 92.00 85 ASP A C 1
ATOM 667 O O . ASP A 1 85 ? 21.035 -21.782 -27.873 1.00 92.00 85 ASP A O 1
ATOM 671 N N . GLY A 1 86 ? 21.893 -19.738 -28.246 1.00 93.62 86 GLY A N 1
ATOM 672 C CA . GLY A 1 86 ? 20.964 -19.334 -29.295 1.00 93.62 86 GLY A CA 1
ATOM 673 C C . GLY A 1 86 ? 19.766 -18.541 -28.777 1.00 93.62 86 GLY A C 1
ATOM 674 O O . GLY A 1 86 ? 18.807 -18.353 -29.535 1.00 93.62 86 GLY A O 1
ATOM 675 N N . ASP A 1 87 ? 19.806 -18.084 -27.526 1.00 94.94 87 ASP A N 1
ATOM 676 C CA . ASP A 1 87 ? 18.779 -17.228 -26.949 1.00 94.94 87 ASP A CA 1
ATOM 677 C C . ASP A 1 87 ? 18.890 -15.813 -27.525 1.00 94.94 87 ASP A C 1
ATOM 679 O O . ASP A 1 87 ? 19.978 -15.283 -27.765 1.00 94.94 87 ASP A O 1
ATOM 683 N N . GLU A 1 88 ? 17.738 -15.199 -27.809 1.00 95.75 88 GLU A N 1
ATOM 684 C CA . GLU A 1 88 ? 17.676 -13.939 -28.547 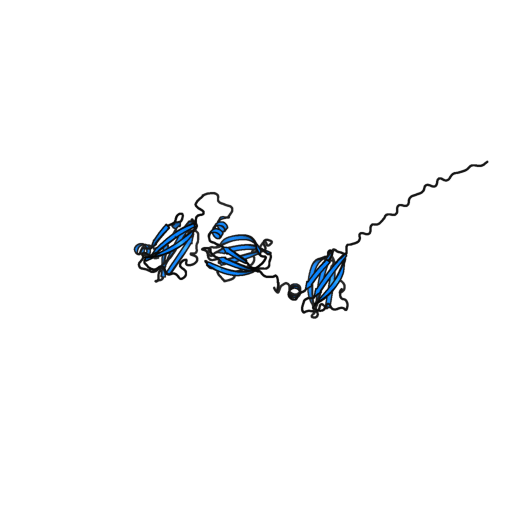1.00 95.75 88 GLU A CA 1
ATOM 685 C C . GLU A 1 88 ? 17.099 -12.798 -27.702 1.00 95.75 88 GLU A C 1
ATOM 687 O O . GLU A 1 88 ? 15.912 -12.785 -27.378 1.00 95.75 88 GLU A O 1
ATOM 692 N N . CYS A 1 89 ? 17.903 -11.762 -27.471 1.00 95.06 89 CYS A N 1
ATOM 693 C CA . CYS A 1 89 ? 17.446 -10.470 -26.962 1.00 95.06 89 CYS A CA 1
ATOM 694 C C . CYS A 1 89 ? 17.085 -9.551 -28.139 1.00 95.06 89 CYS A C 1
ATOM 696 O O . CYS A 1 89 ? 17.906 -9.331 -29.035 1.00 95.06 89 CYS A O 1
ATOM 698 N N . ARG A 1 90 ? 15.865 -8.993 -28.159 1.00 94.62 90 ARG A N 1
ATOM 699 C CA . ARG A 1 90 ? 15.379 -8.105 -29.234 1.00 94.62 90 ARG A CA 1
ATOM 700 C C . ARG A 1 90 ? 14.880 -6.777 -28.675 1.00 94.62 90 ARG A C 1
ATOM 702 O O . ARG A 1 90 ? 13.884 -6.734 -27.962 1.00 94.62 90 ARG A O 1
ATOM 709 N N . GLN A 1 91 ? 15.509 -5.680 -29.081 1.00 90.56 91 GLN A N 1
ATOM 710 C CA . GLN A 1 91 ? 15.140 -4.327 -28.664 1.00 90.56 91 GLN A CA 1
ATOM 711 C C . GLN A 1 91 ? 14.816 -3.459 -29.877 1.00 90.56 91 GLN A C 1
ATOM 713 O O . GLN A 1 91 ? 15.636 -3.287 -30.776 1.00 90.56 91 GLN 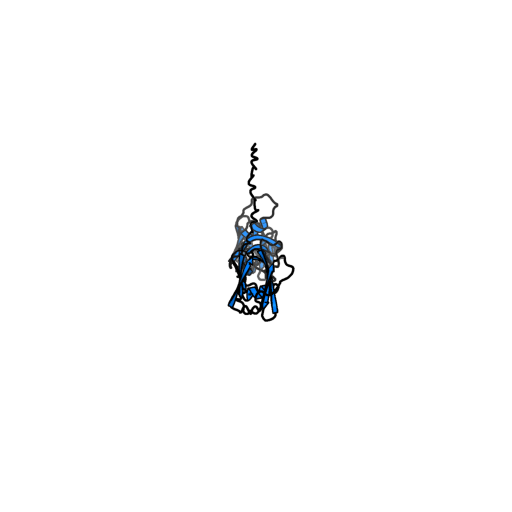A O 1
ATOM 718 N N . MET A 1 92 ? 13.609 -2.896 -29.893 1.00 91.00 92 MET A N 1
ATOM 719 C CA . MET A 1 92 ? 13.096 -2.112 -31.017 1.00 91.00 92 MET A CA 1
ATOM 720 C C . MET A 1 92 ? 13.188 -0.613 -30.730 1.00 91.00 92 MET A C 1
ATOM 722 O O . MET A 1 92 ? 12.971 -0.168 -29.604 1.00 91.00 92 MET A O 1
ATOM 726 N N . GLY A 1 93 ? 13.445 0.190 -31.759 1.00 88.00 93 GLY A N 1
ATOM 727 C CA . GLY A 1 93 ? 13.285 1.643 -31.694 1.00 88.00 93 GLY A CA 1
ATOM 728 C C . GLY A 1 93 ? 14.383 2.405 -30.941 1.00 88.00 93 GLY A C 1
ATOM 729 O O . GLY A 1 93 ? 14.144 3.525 -30.479 1.00 88.00 93 GLY A O 1
ATOM 730 N N . ILE A 1 94 ? 15.591 1.853 -30.824 1.00 89.50 94 ILE A N 1
ATOM 731 C CA . ILE A 1 94 ? 16.730 2.492 -30.154 1.00 89.50 94 ILE A CA 1
ATOM 732 C C . ILE A 1 94 ? 17.167 3.727 -30.946 1.00 89.50 94 ILE A C 1
ATOM 734 O O . ILE A 1 94 ? 17.520 3.657 -32.124 1.00 89.50 94 ILE A O 1
ATOM 738 N N . ARG A 1 95 ? 17.178 4.891 -30.294 1.00 88.38 95 ARG A N 1
ATOM 739 C CA . ARG A 1 95 ? 17.625 6.152 -30.902 1.00 88.38 95 ARG A CA 1
ATOM 740 C C . ARG A 1 95 ? 19.128 6.330 -30.700 1.00 88.38 95 ARG A C 1
ATOM 742 O O . ARG A 1 95 ? 19.589 6.459 -29.569 1.00 88.38 95 ARG A O 1
ATOM 749 N N . LEU A 1 96 ? 19.875 6.393 -31.798 1.00 89.12 96 LEU A N 1
ATOM 750 C CA . LEU A 1 96 ? 21.314 6.636 -31.813 1.00 89.12 96 LEU A CA 1
ATOM 751 C C . LEU A 1 96 ? 21.601 8.105 -32.136 1.00 89.12 96 LEU A C 1
ATOM 753 O O . LEU A 1 96 ? 21.223 8.595 -33.203 1.00 89.12 96 LEU A O 1
ATOM 757 N N . SER A 1 97 ? 22.288 8.792 -31.225 1.00 88.00 97 SER A N 1
ATOM 758 C CA . SER A 1 97 ? 22.750 10.176 -31.396 1.00 88.00 97 SER A CA 1
ATOM 759 C C . SER A 1 97 ? 24.021 10.413 -30.586 1.00 88.00 97 SER A C 1
ATOM 761 O O . SER A 1 97 ? 24.044 10.096 -29.395 1.00 88.00 97 SER A O 1
ATOM 763 N N . GLY A 1 98 ? 25.065 10.984 -31.192 1.00 87.19 98 GLY A N 1
ATOM 764 C CA . GLY A 1 98 ? 26.360 11.174 -30.530 1.00 87.19 98 GLY A CA 1
ATOM 765 C C . GLY A 1 98 ? 26.982 9.861 -30.034 1.00 87.19 98 GLY A C 1
ATOM 766 O O . GLY A 1 98 ? 27.421 9.042 -30.835 1.00 87.19 98 GLY A O 1
ATOM 767 N N . ASN A 1 99 ? 27.030 9.654 -28.716 1.00 86.62 99 ASN A N 1
ATOM 768 C CA . ASN A 1 99 ? 27.518 8.414 -28.109 1.00 86.62 99 ASN A CA 1
ATOM 769 C C . ASN A 1 99 ? 26.366 7.704 -27.391 1.00 86.62 99 ASN A C 1
ATOM 771 O O . ASN A 1 99 ? 25.843 8.219 -26.403 1.00 86.62 99 ASN A O 1
ATOM 775 N N . THR A 1 100 ? 26.023 6.504 -27.849 1.00 87.44 100 THR A N 1
ATOM 776 C CA . THR A 1 100 ? 25.007 5.642 -27.236 1.00 87.44 100 THR A CA 1
ATOM 777 C C . THR A 1 100 ? 25.684 4.367 -26.752 1.00 87.44 100 THR A C 1
ATOM 779 O O . THR A 1 100 ? 26.441 3.752 -27.497 1.00 87.44 100 THR A O 1
ATOM 782 N N . ARG A 1 101 ? 25.425 3.953 -25.510 1.00 92.81 101 ARG A N 1
ATOM 783 C CA . ARG A 1 101 ? 25.985 2.724 -24.941 1.00 92.81 101 ARG A CA 1
ATOM 784 C C . ARG A 1 101 ? 24.884 1.904 -24.287 1.00 92.81 101 ARG A C 1
ATOM 786 O O . ARG A 1 101 ? 24.166 2.444 -23.452 1.00 92.81 101 ARG A O 1
ATOM 793 N N . LEU A 1 102 ? 24.798 0.624 -24.634 1.00 92.19 102 LEU A N 1
ATOM 794 C CA . LEU A 1 102 ? 23.972 -0.362 -23.940 1.00 92.19 102 LEU A CA 1
ATOM 795 C C . LEU A 1 102 ? 24.865 -1.280 -23.117 1.00 92.19 102 LEU A C 1
ATOM 797 O O . LEU A 1 102 ? 25.974 -1.626 -23.529 1.00 92.19 102 LEU A O 1
ATOM 801 N N . ASN A 1 103 ? 24.396 -1.607 -21.921 1.00 92.75 103 ASN A N 1
ATOM 802 C CA . ASN A 1 103 ? 25.136 -2.384 -20.947 1.00 92.75 103 ASN A CA 1
ATOM 803 C C . ASN A 1 103 ? 24.295 -3.581 -20.525 1.00 92.75 103 ASN A C 1
ATOM 805 O O . ASN A 1 103 ? 23.376 -3.408 -19.737 1.00 92.75 103 ASN A O 1
ATOM 809 N N . TYR A 1 104 ? 24.630 -4.764 -21.020 1.00 92.25 104 TYR A N 1
ATOM 810 C CA . TYR A 1 104 ? 23.931 -5.989 -20.656 1.00 92.25 104 TYR A CA 1
ATOM 811 C C . TYR A 1 104 ? 24.609 -6.586 -19.433 1.00 92.25 104 TYR A C 1
ATOM 813 O O . TYR A 1 104 ? 25.690 -7.153 -19.552 1.00 92.25 104 TYR A O 1
ATOM 821 N N . THR A 1 105 ? 24.033 -6.378 -18.253 1.00 93.56 105 THR A N 1
ATOM 822 C CA . THR A 1 105 ? 24.309 -7.207 -17.069 1.00 93.56 105 THR A CA 1
ATOM 823 C C . THR A 1 105 ? 23.509 -8.506 -17.166 1.00 93.56 105 THR A C 1
ATOM 825 O O . THR A 1 105 ? 22.729 -8.669 -18.102 1.00 93.56 105 THR A O 1
ATOM 828 N N . ASN A 1 106 ? 23.664 -9.419 -16.203 1.00 84.12 106 ASN A N 1
ATOM 829 C CA . ASN A 1 106 ? 22.814 -10.611 -16.147 1.00 84.12 106 ASN A CA 1
ATOM 830 C C . ASN A 1 106 ? 21.324 -10.259 -16.164 1.00 84.12 106 ASN A C 1
ATOM 832 O O . ASN A 1 106 ? 20.577 -10.832 -16.946 1.00 84.12 106 ASN A O 1
ATOM 836 N N . ASP A 1 107 ? 20.924 -9.279 -15.355 1.00 80.75 107 ASP A N 1
ATOM 837 C CA . ASP A 1 107 ? 19.520 -8.883 -15.238 1.00 80.75 107 ASP A CA 1
ATOM 838 C C . ASP A 1 107 ? 19.004 -8.251 -16.541 1.00 80.75 107 ASP A C 1
ATOM 840 O O . ASP A 1 107 ? 17.964 -8.649 -17.044 1.00 80.75 107 ASP A O 1
ATOM 844 N N . GLU A 1 108 ? 19.768 -7.341 -17.158 1.00 86.62 108 GLU A N 1
ATOM 845 C CA . GLU A 1 108 ? 19.385 -6.713 -18.437 1.00 86.62 108 GLU A CA 1
ATOM 846 C C . GLU A 1 108 ? 19.340 -7.717 -19.600 1.00 86.62 108 GLU A C 1
ATOM 848 O O . GLU A 1 108 ? 18.547 -7.566 -20.531 1.00 86.62 108 GLU A O 1
ATOM 853 N N . TRP A 1 109 ? 20.209 -8.735 -19.577 1.00 91.44 109 TRP A N 1
ATOM 854 C CA . TRP A 1 109 ? 20.175 -9.825 -20.549 1.00 91.44 109 TRP A CA 1
ATOM 855 C C . TRP A 1 109 ? 18.913 -10.672 -20.371 1.00 91.44 109 TRP A C 1
ATOM 857 O O . TRP A 1 109 ? 18.147 -10.832 -21.322 1.00 91.44 109 TRP A O 1
ATOM 867 N N . LEU A 1 110 ? 18.663 -11.151 -19.150 1.00 86.62 110 LEU A N 1
ATOM 868 C CA . LEU A 1 110 ? 17.513 -11.996 -18.832 1.00 86.62 110 LEU A CA 1
ATOM 869 C C . LEU A 1 110 ? 16.183 -11.275 -19.067 1.00 86.62 110 LEU A C 1
ATOM 871 O O . LEU A 1 110 ? 15.310 -11.859 -19.701 1.00 86.62 110 LEU A O 1
ATOM 875 N N . ASP A 1 111 ? 16.052 -10.007 -18.671 1.00 83.69 111 ASP A N 1
ATOM 876 C CA . ASP A 1 111 ? 14.848 -9.200 -18.922 1.00 83.69 111 ASP A CA 1
ATOM 877 C C . ASP A 1 111 ? 14.586 -9.025 -20.427 1.00 83.69 111 ASP A C 1
ATOM 879 O O . ASP A 1 111 ? 13.441 -8.965 -20.876 1.00 83.69 111 ASP A O 1
ATOM 883 N N . CYS A 1 112 ? 15.642 -8.953 -21.239 1.00 88.69 112 CYS A N 1
ATOM 884 C CA . CYS A 1 112 ? 15.494 -8.819 -22.681 1.00 88.69 112 CYS A CA 1
ATOM 885 C C . CYS A 1 112 ? 15.119 -10.137 -23.377 1.00 88.69 112 CYS A C 1
ATOM 887 O O . CYS A 1 112 ? 14.328 -10.129 -24.325 1.00 88.69 112 CYS A O 1
ATOM 889 N N . VAL A 1 113 ? 15.709 -11.256 -22.947 1.00 89.81 113 VAL A N 1
ATOM 890 C CA . VAL A 1 113 ? 15.444 -12.594 -23.504 1.00 89.81 113 VAL A CA 1
ATOM 891 C C . VAL A 1 113 ? 14.091 -13.131 -23.019 1.00 89.81 113 VAL A C 1
ATOM 893 O O . VAL A 1 113 ? 13.349 -13.742 -23.791 1.00 89.81 113 VAL A O 1
ATOM 896 N N . PHE A 1 114 ? 13.731 -12.849 -21.766 1.00 82.62 114 PHE A N 1
ATOM 897 C CA . PHE A 1 114 ? 12.518 -13.313 -21.096 1.00 82.62 114 PHE A CA 1
ATOM 898 C C . PHE A 1 114 ? 11.713 -12.137 -20.513 1.00 82.62 114 PHE A C 1
ATOM 900 O O . PHE A 1 114 ? 11.571 -12.028 -19.298 1.00 82.62 114 PHE A O 1
ATOM 907 N N . PRO A 1 115 ? 11.102 -11.281 -21.352 1.00 67.94 115 PRO A N 1
ATOM 908 C CA . PRO A 1 115 ? 10.38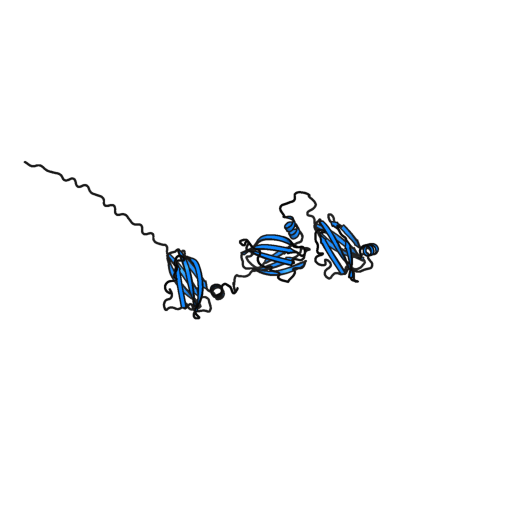9 -10.084 -20.888 1.00 67.94 115 PRO A CA 1
ATOM 909 C C . PRO A 1 115 ? 9.153 -10.364 -20.010 1.00 67.94 115 PRO A C 1
ATOM 911 O O . PRO A 1 115 ? 8.628 -9.437 -19.400 1.00 67.94 115 PRO A O 1
ATOM 914 N N . ASP A 1 116 ? 8.687 -11.619 -19.950 1.00 56.22 116 ASP A N 1
ATOM 915 C CA . ASP A 1 116 ? 7.538 -12.064 -19.142 1.00 56.22 116 ASP A CA 1
ATOM 916 C C . ASP A 1 116 ? 7.936 -12.778 -17.827 1.00 56.22 116 ASP A C 1
ATOM 918 O O . ASP A 1 116 ? 7.074 -13.007 -16.976 1.00 56.22 116 ASP A O 1
ATOM 922 N N . GLU A 1 117 ? 9.214 -13.126 -17.622 1.00 52.03 117 GLU A N 1
ATOM 923 C CA . GLU A 1 117 ? 9.716 -13.685 -16.354 1.00 52.03 117 GLU A CA 1
ATOM 924 C C . GLU A 1 117 ? 10.369 -12.542 -15.570 1.00 52.03 117 GLU A C 1
ATOM 926 O O . GLU A 1 117 ? 11.524 -12.188 -15.765 1.00 52.03 117 GLU A O 1
ATOM 931 N N . THR A 1 118 ? 9.573 -11.908 -14.714 1.00 45.88 118 THR A N 1
ATOM 932 C CA . THR A 1 118 ? 9.921 -10.730 -13.914 1.00 45.88 118 THR A CA 1
ATOM 933 C C . THR A 1 118 ? 11.215 -10.908 -13.104 1.00 45.88 118 THR A C 1
ATOM 935 O O . THR A 1 118 ? 11.178 -11.419 -11.982 1.00 45.88 118 THR A O 1
ATOM 938 N N . THR A 1 119 ? 12.344 -10.417 -13.617 1.00 46.50 119 THR A N 1
ATOM 939 C CA . THR A 1 119 ? 13.581 -10.204 -12.846 1.00 46.50 119 THR A CA 1
ATOM 940 C C . THR A 1 119 ? 14.191 -8.831 -13.111 1.00 46.50 119 THR A C 1
ATOM 942 O O . THR A 1 119 ? 15.404 -8.673 -13.207 1.00 46.50 119 THR A O 1
ATOM 945 N N . SER A 1 120 ? 13.353 -7.795 -13.116 1.00 49.50 120 SER A N 1
ATOM 946 C CA . SER A 1 120 ? 13.841 -6.422 -13.133 1.00 49.50 120 SER A CA 1
ATOM 947 C C . SER A 1 120 ? 14.535 -6.070 -11.820 1.00 49.50 120 SER A C 1
ATOM 949 O O . SER A 1 120 ? 13.907 -5.655 -10.845 1.00 49.50 120 SER A O 1
ATOM 951 N N . SER A 1 121 ? 15.868 -6.111 -11.839 1.00 48.84 121 SER A N 1
ATOM 952 C CA . SER A 1 121 ? 16.742 -5.338 -10.950 1.00 48.84 121 SER A CA 1
ATOM 953 C C . SER A 1 121 ? 16.621 -3.829 -11.254 1.00 48.84 121 SER A C 1
ATOM 955 O O . SER A 1 121 ? 17.601 -3.108 -11.465 1.00 48.84 121 SER A O 1
ATOM 957 N N . SER A 1 122 ? 15.398 -3.301 -11.225 1.00 52.28 122 SER A N 1
ATOM 958 C CA . SER A 1 122 ? 15.209 -1.926 -10.781 1.00 52.28 122 SER A CA 1
ATOM 959 C C . SER A 1 122 ? 15.626 -1.898 -9.312 1.00 52.28 122 SER A C 1
ATOM 961 O O . SER A 1 122 ? 15.365 -2.854 -8.587 1.00 52.28 122 SER A O 1
ATOM 963 N N . SER A 1 123 ? 16.323 -0.861 -8.850 1.00 64.25 123 SER A N 1
ATOM 964 C CA . SER A 1 123 ? 16.605 -0.717 -7.420 1.00 64.25 123 SER A CA 1
ATOM 965 C C . SER A 1 123 ? 15.275 -0.545 -6.684 1.00 64.25 123 SER A C 1
ATOM 967 O O . SER A 1 123 ? 14.797 0.582 -6.530 1.00 64.25 123 SER A O 1
ATOM 969 N N . GLU A 1 124 ? 14.642 -1.657 -6.321 1.00 77.75 124 GLU A N 1
ATOM 970 C CA . GLU A 1 124 ? 13.328 -1.664 -5.710 1.00 77.75 124 GLU A CA 1
ATOM 971 C C . GLU A 1 124 ? 13.391 -0.884 -4.401 1.00 77.75 124 GLU A C 1
ATOM 973 O O . GLU A 1 124 ? 14.259 -1.087 -3.546 1.00 77.75 124 GLU A O 1
ATOM 978 N N . ALA A 1 125 ? 12.473 0.059 -4.262 1.00 84.31 125 ALA A N 1
ATOM 979 C CA . ALA A 1 125 ? 12.260 0.789 -3.036 1.00 84.31 125 ALA A CA 1
ATOM 980 C C . ALA A 1 125 ? 11.250 0.018 -2.191 1.00 84.31 125 ALA A C 1
ATOM 982 O O . ALA A 1 125 ? 10.142 -0.276 -2.638 1.00 84.31 125 ALA A O 1
ATOM 983 N N . THR A 1 126 ? 11.605 -0.269 -0.942 1.00 92.38 126 THR A N 1
ATOM 984 C CA . THR A 1 126 ? 10.632 -0.751 0.040 1.00 92.38 126 THR A CA 1
ATOM 985 C C . THR A 1 126 ? 9.742 0.412 0.454 1.00 92.38 126 THR A C 1
ATOM 987 O O . THR A 1 126 ? 10.221 1.392 1.031 1.00 92.38 126 THR A O 1
ATOM 990 N N . VAL A 1 127 ? 8.452 0.308 0.169 1.00 94.88 127 VAL A N 1
ATOM 991 C CA . VAL A 1 127 ? 7.434 1.236 0.649 1.00 94.88 127 VAL A CA 1
ATOM 992 C C . VAL A 1 127 ? 6.740 0.597 1.839 1.00 94.88 127 VAL A C 1
ATOM 994 O O . VAL A 1 127 ? 6.186 -0.493 1.730 1.00 94.88 127 VAL A O 1
ATOM 997 N N . THR A 1 128 ? 6.787 1.277 2.980 1.00 95.94 128 THR A N 1
ATOM 998 C CA . THR A 1 128 ? 6.068 0.876 4.190 1.00 95.94 128 THR A CA 1
ATOM 999 C C . THR A 1 128 ? 4.861 1.782 4.365 1.00 95.94 128 THR A C 1
ATOM 1001 O O . THR A 1 128 ? 5.028 2.991 4.517 1.00 95.94 128 THR A O 1
ATOM 1004 N N . ILE A 1 129 ? 3.663 1.212 4.365 1.00 95.75 129 ILE A N 1
ATOM 1005 C CA . ILE A 1 129 ? 2.432 1.901 4.743 1.00 95.75 129 ILE A CA 1
ATOM 1006 C C . ILE A 1 129 ? 2.237 1.702 6.240 1.00 95.75 129 ILE A C 1
ATOM 1008 O O . ILE A 1 129 ? 2.211 0.566 6.708 1.00 95.75 129 ILE A O 1
ATOM 1012 N N . ASN A 1 130 ? 2.148 2.795 6.988 1.00 95.38 130 ASN A N 1
ATOM 1013 C CA . ASN A 1 130 ? 1.889 2.783 8.422 1.00 95.38 130 ASN A CA 1
ATOM 1014 C C . ASN A 1 130 ? 0.473 3.304 8.674 1.00 95.38 130 ASN A C 1
ATOM 1016 O O . ASN A 1 130 ? 0.231 4.501 8.515 1.00 95.38 130 ASN A O 1
ATOM 1020 N N . ASN A 1 131 ? -0.440 2.405 9.035 1.00 93.81 131 ASN A N 1
ATOM 1021 C CA . ASN A 1 131 ? -1.827 2.733 9.323 1.00 93.81 131 ASN A CA 1
ATOM 1022 C C . ASN A 1 131 ? -1.948 3.153 10.789 1.00 93.81 131 ASN A C 1
ATOM 1024 O O . ASN A 1 131 ? -1.946 2.319 11.685 1.00 93.81 131 ASN A O 1
ATOM 1028 N N . THR A 1 132 ? -2.034 4.457 11.018 1.00 89.44 132 THR A N 1
ATOM 1029 C CA . THR A 1 132 ? -2.343 5.068 12.325 1.00 89.44 132 THR A CA 1
ATOM 1030 C C . THR A 1 132 ? -3.749 5.661 12.335 1.00 89.44 132 THR A C 1
ATOM 1032 O O . THR A 1 132 ? -4.071 6.531 13.143 1.00 89.44 132 THR A O 1
ATOM 1035 N N . SER A 1 133 ? -4.566 5.265 11.358 1.00 88.88 133 SER A N 1
ATOM 1036 C CA . SER A 1 133 ? -5.970 5.625 11.305 1.00 88.88 133 SER A CA 1
ATOM 1037 C C . SER A 1 133 ? -6.784 4.671 12.174 1.00 88.88 133 SER A C 1
ATOM 1039 O O . SER A 1 133 ? -6.296 3.647 12.665 1.00 88.88 133 SER A O 1
ATOM 1041 N N . LEU A 1 134 ? -8.049 5.022 12.366 1.00 85.31 134 LEU A N 1
ATOM 1042 C CA . LEU A 1 134 ? -8.992 4.193 13.098 1.00 85.31 134 LEU A CA 1
ATOM 1043 C C . LEU A 1 134 ? -9.497 2.998 12.273 1.00 85.31 134 LEU A C 1
ATOM 1045 O O . LEU A 1 134 ? -10.024 2.063 12.866 1.00 85.31 134 LEU A O 1
ATOM 1049 N N . TRP A 1 135 ? -9.337 2.996 10.957 1.00 88.25 135 TRP A N 1
ATOM 1050 C CA . TRP A 1 135 ? -9.953 1.997 10.084 1.00 88.25 135 TRP A CA 1
ATOM 1051 C C . TRP A 1 135 ? -8.940 0.952 9.634 1.00 88.25 135 TRP A C 1
ATOM 1053 O O . TRP A 1 135 ? -7.739 1.232 9.533 1.00 88.25 135 TRP A O 1
ATOM 1063 N N . ASP A 1 136 ? -9.412 -0.266 9.411 1.00 92.38 136 ASP A N 1
ATOM 1064 C CA . ASP A 1 136 ? -8.602 -1.378 8.940 1.00 92.38 136 ASP A CA 1
ATOM 1065 C C . ASP A 1 136 ? -8.558 -1.357 7.411 1.00 92.38 136 ASP A C 1
ATOM 1067 O O . ASP A 1 136 ? -9.568 -1.378 6.723 1.00 92.38 136 ASP A O 1
ATOM 1071 N N . ILE A 1 137 ? -7.362 -1.364 6.831 1.00 93.50 137 ILE A N 1
ATOM 1072 C CA . ILE A 1 137 ? -7.235 -1.265 5.375 1.00 93.50 137 ILE A CA 1
ATOM 1073 C C . ILE A 1 137 ? -7.291 -2.669 4.769 1.00 93.50 137 ILE A C 1
ATOM 1075 O O . ILE A 1 137 ? -6.407 -3.498 5.015 1.00 93.50 137 ILE A O 1
ATOM 1079 N N . TYR A 1 138 ? -8.312 -2.915 3.947 1.00 94.69 138 TYR A N 1
ATOM 1080 C CA . TYR A 1 138 ? -8.554 -4.193 3.276 1.00 94.69 138 TYR A CA 1
ATOM 1081 C C . TYR A 1 138 ? -7.844 -4.285 1.931 1.00 94.69 138 TYR A C 1
ATOM 1083 O O . TYR A 1 138 ? -7.401 -5.368 1.548 1.00 94.69 138 TYR A O 1
ATOM 1091 N N . ASN A 1 139 ? -7.687 -3.170 1.212 1.00 95.50 139 ASN A N 1
ATOM 1092 C CA . ASN A 1 139 ? -6.925 -3.158 -0.035 1.00 95.50 139 ASN A CA 1
ATOM 1093 C C . ASN A 1 139 ? -6.009 -1.943 -0.157 1.00 95.50 139 ASN A C 1
ATOM 1095 O O . ASN A 1 139 ? -6.373 -0.812 0.171 1.00 95.50 139 ASN A O 1
ATOM 1099 N N . ILE A 1 140 ? -4.833 -2.177 -0.738 1.00 95.88 140 ILE A N 1
ATOM 1100 C CA . ILE A 1 140 ? -3.875 -1.137 -1.110 1.00 95.88 140 ILE A CA 1
ATOM 1101 C C . ILE A 1 140 ? -3.536 -1.309 -2.580 1.00 95.88 140 ILE A C 1
ATOM 1103 O O . ILE A 1 140 ? -2.974 -2.319 -2.990 1.00 95.88 140 ILE A O 1
ATOM 1107 N N . TYR A 1 141 ? -3.790 -0.285 -3.379 1.00 95.19 141 TYR A N 1
ATOM 1108 C CA . TYR A 1 141 ? -3.374 -0.235 -4.773 1.00 95.19 141 TYR A CA 1
ATOM 1109 C C . TYR A 1 141 ? -2.275 0.807 -4.935 1.00 95.19 141 TYR A C 1
ATOM 1111 O O . TYR A 1 141 ? -2.328 1.881 -4.338 1.00 95.19 141 TYR A O 1
ATOM 1119 N N . ALA A 1 142 ? -1.288 0.486 -5.767 1.00 94.25 142 ALA A N 1
ATOM 1120 C CA . ALA A 1 142 ? -0.211 1.391 -6.143 1.00 94.25 142 ALA A CA 1
ATOM 1121 C C . ALA A 1 142 ? 0.046 1.233 -7.641 1.00 94.25 142 ALA A C 1
ATOM 1123 O O . ALA A 1 142 ? 0.523 0.175 -8.077 1.00 94.25 142 ALA A O 1
ATOM 1124 N N . SER A 1 143 ? -0.287 2.275 -8.399 1.00 92.75 143 SER A N 1
ATOM 1125 C CA . SER A 1 143 ? -0.174 2.329 -9.858 1.00 92.75 143 SER A CA 1
ATOM 1126 C C . SER A 1 143 ? 0.711 3.498 -10.267 1.00 92.75 143 SER A C 1
ATOM 1128 O O . SER A 1 143 ? 0.771 4.489 -9.541 1.00 92.75 143 SER A O 1
ATOM 1130 N N . LEU A 1 144 ? 1.444 3.403 -11.378 1.00 88.31 144 LEU A N 1
ATOM 1131 C CA . LEU A 1 144 ? 2.204 4.561 -11.853 1.00 88.31 144 LEU A CA 1
ATOM 1132 C C . LEU A 1 144 ? 1.217 5.677 -12.195 1.00 88.31 144 LEU A C 1
ATOM 1134 O O . LEU A 1 144 ? 0.184 5.419 -12.800 1.00 88.31 144 LEU A O 1
ATOM 1138 N N . SER A 1 145 ? 1.548 6.933 -11.899 1.00 89.69 145 SER A N 1
ATOM 1139 C CA . SER A 1 145 ? 0.647 8.057 -12.212 1.00 89.69 145 SER A CA 1
ATOM 1140 C C . SER A 1 145 ? 0.421 8.267 -13.719 1.00 89.69 145 SER A C 1
ATOM 1142 O O . SER A 1 145 ? -0.375 9.109 -14.129 1.00 89.69 145 SER A O 1
ATOM 1144 N N . SER A 1 146 ? 1.170 7.558 -14.569 1.00 85.31 146 SER A N 1
ATOM 1145 C CA . SER A 1 146 ? 0.955 7.498 -16.018 1.00 85.31 146 SER A CA 1
ATOM 1146 C C . SER A 1 146 ? -0.087 6.468 -16.447 1.00 85.31 146 SER A C 1
ATOM 1148 O O . SER A 1 146 ? -0.538 6.518 -17.594 1.00 85.31 146 SER A O 1
ATOM 1150 N N . ASP A 1 147 ? -0.419 5.524 -15.574 1.00 81.88 147 ASP A N 1
ATOM 1151 C CA . ASP A 1 147 ? -1.265 4.383 -15.886 1.00 81.88 147 ASP A CA 1
ATOM 1152 C C . ASP A 1 147 ? -2.737 4.746 -15.686 1.00 81.88 147 ASP A C 1
ATOM 1154 O O . ASP A 1 147 ? -3.101 5.628 -14.910 1.00 81.88 147 ASP A O 1
ATOM 1158 N N . THR A 1 148 ? -3.611 4.070 -16.427 1.00 86.44 148 THR A N 1
ATOM 1159 C CA . THR A 1 148 ? -5.059 4.324 -16.383 1.00 86.44 148 THR A CA 1
ATOM 1160 C C . THR A 1 148 ? -5.815 3.381 -15.454 1.00 86.44 148 THR A C 1
ATOM 1162 O O . THR A 1 148 ? -6.981 3.635 -15.163 1.00 86.44 148 THR A O 1
ATOM 1165 N N . ASP A 1 149 ? -5.168 2.307 -15.000 1.00 86.81 149 ASP A N 1
ATOM 1166 C CA . ASP A 1 149 ? -5.756 1.263 -14.165 1.00 86.81 149 ASP A CA 1
ATOM 1167 C C . ASP A 1 149 ? -4.956 1.097 -12.866 1.00 86.81 149 ASP A C 1
ATOM 1169 O O . ASP A 1 149 ? -3.740 1.274 -12.838 1.00 86.81 149 ASP A O 1
ATOM 1173 N N . TRP A 1 150 ? -5.634 0.719 -11.779 1.00 87.94 150 TRP A N 1
ATOM 1174 C CA . TRP A 1 150 ? -5.021 0.574 -10.448 1.00 87.94 150 TRP A CA 1
ATOM 1175 C C . TRP A 1 150 ? -4.155 -0.684 -10.278 1.00 87.94 150 TRP A C 1
ATOM 1177 O O . TRP A 1 150 ? -3.387 -0.774 -9.321 1.00 87.94 150 TRP A O 1
ATOM 1187 N N . GLY A 1 151 ? -4.280 -1.655 -11.184 1.00 89.06 151 GLY A N 1
ATOM 1188 C CA . GLY A 1 151 ? -3.611 -2.948 -11.071 1.00 89.06 151 GLY A CA 1
ATOM 1189 C C . GLY A 1 151 ? -4.191 -3.833 -9.961 1.00 89.06 151 GLY A C 1
ATOM 1190 O O . GLY A 1 151 ? -5.361 -3.713 -9.593 1.00 89.06 151 GLY A O 1
ATOM 1191 N N . SER A 1 152 ? -3.374 -4.764 -9.468 1.00 86.88 152 SER A N 1
ATOM 1192 C CA . SER A 1 152 ? -3.743 -5.690 -8.395 1.00 86.88 152 SER A CA 1
ATOM 1193 C C . SER A 1 152 ? -3.551 -5.075 -7.011 1.00 86.88 152 SER A C 1
ATOM 1195 O O . SER A 1 152 ? -2.661 -4.247 -6.805 1.00 86.88 152 SER A O 1
ATOM 1197 N N . ASP A 1 153 ? -4.332 -5.563 -6.051 1.00 92.25 153 ASP A N 1
ATOM 1198 C CA . ASP A 1 153 ? -4.116 -5.285 -4.635 1.00 92.25 153 ASP A CA 1
ATOM 1199 C C . ASP A 1 153 ? -2.715 -5.741 -4.182 1.00 92.25 153 ASP A C 1
ATOM 1201 O O . ASP A 1 153 ? -2.222 -6.805 -4.572 1.00 92.25 153 ASP A O 1
ATOM 1205 N N . ARG A 1 154 ? -2.062 -4.898 -3.381 1.00 91.94 154 ARG A N 1
ATOM 1206 C CA . ARG A 1 154 ? -0.727 -5.096 -2.809 1.00 91.94 154 ARG A CA 1
ATOM 1207 C C . ARG A 1 154 ? -0.769 -5.827 -1.465 1.00 91.94 154 ARG A C 1
ATOM 1209 O O . ARG A 1 154 ? 0.261 -6.384 -1.078 1.00 91.94 154 ARG A O 1
ATOM 1216 N N . LEU A 1 155 ? -1.908 -5.833 -0.768 1.00 89.88 155 LEU A N 1
ATOM 1217 C CA . LEU A 1 155 ? -2.108 -6.614 0.462 1.00 89.88 155 LEU A CA 1
ATOM 1218 C C . LEU A 1 155 ? -2.406 -8.087 0.161 1.00 89.88 155 LEU A C 1
ATOM 1220 O O . LEU A 1 155 ? -1.912 -8.984 0.847 1.00 89.88 155 LEU A O 1
ATOM 1224 N N . GLY A 1 156 ? -3.172 -8.355 -0.895 1.00 89.56 156 GLY A N 1
ATOM 1225 C CA . GLY A 1 156 ? -3.521 -9.707 -1.306 1.00 89.56 156 GLY A CA 1
ATOM 1226 C C . GLY A 1 156 ? -4.605 -10.290 -0.404 1.00 89.56 156 GLY A C 1
ATOM 1227 O O . GLY A 1 156 ? -5.783 -10.035 -0.614 1.00 89.56 156 GLY A O 1
ATOM 1228 N N . SER A 1 157 ? -4.219 -11.131 0.557 1.00 87.19 157 SER A N 1
ATOM 1229 C CA . SER A 1 157 ? -5.144 -11.684 1.563 1.00 87.19 157 SER A CA 1
ATOM 1230 C C . SER A 1 157 ? -4.891 -11.159 2.975 1.00 87.19 157 SER A C 1
ATOM 1232 O O . SER A 1 157 ? -5.564 -11.594 3.907 1.00 87.19 157 SER A O 1
ATOM 1234 N N . GLU A 1 158 ? -3.879 -10.309 3.145 1.00 91.75 158 GLU A N 1
ATOM 1235 C CA . GLU A 1 158 ? -3.557 -9.676 4.422 1.00 91.75 158 GLU A CA 1
ATOM 1236 C C . GLU A 1 158 ? -4.481 -8.477 4.668 1.00 91.75 158 GLU A C 1
ATOM 1238 O O . GLU A 1 158 ? -4.935 -7.837 3.723 1.00 91.75 158 GLU A O 1
ATOM 1243 N N . ILE A 1 159 ? -4.723 -8.149 5.936 1.00 92.31 159 ILE A N 1
ATOM 1244 C CA . ILE A 1 159 ? -5.431 -6.929 6.346 1.00 92.31 159 ILE A CA 1
ATOM 1245 C C . ILE A 1 159 ? -4.424 -6.040 7.068 1.00 92.31 159 ILE A C 1
ATOM 1247 O O . ILE A 1 159 ? -3.709 -6.498 7.966 1.00 92.31 159 ILE A O 1
ATOM 1251 N N . LEU A 1 160 ? -4.350 -4.766 6.684 1.00 94.81 160 LEU A N 1
ATOM 1252 C CA . LEU A 1 160 ? -3.538 -3.784 7.393 1.00 94.81 160 LEU A CA 1
ATOM 1253 C C . LEU A 1 160 ? -4.370 -3.148 8.510 1.00 94.81 160 LEU A C 1
ATOM 1255 O O . LEU A 1 160 ? -4.983 -2.096 8.333 1.00 94.81 160 LEU A O 1
ATOM 1259 N N . TYR A 1 161 ? -4.354 -3.802 9.670 1.00 92.50 161 TYR A N 1
ATOM 1260 C CA . TYR A 1 161 ? -5.056 -3.343 10.867 1.00 92.50 161 TYR A CA 1
ATOM 1261 C C . TYR A 1 161 ? -4.625 -1.939 11.318 1.00 92.50 161 TYR A C 1
ATOM 1263 O O . TYR A 1 161 ? -3.495 -1.501 11.064 1.00 92.50 161 TYR A O 1
ATOM 1271 N N . SER A 1 162 ? -5.511 -1.262 12.041 1.00 90.06 162 SER A N 1
ATOM 1272 C CA . SER A 1 162 ? -5.211 -0.039 12.785 1.00 90.06 162 SER A CA 1
ATOM 1273 C C . SER A 1 162 ? -3.969 -0.220 13.676 1.00 90.06 162 SER A C 1
ATOM 1275 O O . SER A 1 162 ? -3.709 -1.297 14.223 1.00 90.06 162 SER A O 1
ATOM 1277 N N . GLU A 1 163 ? -3.154 0.831 13.772 1.00 87.50 163 GLU A N 1
ATOM 1278 C CA . GLU A 1 163 ? -1.860 0.869 14.475 1.00 87.50 163 GLU A CA 1
ATOM 1279 C C . GLU A 1 163 ? -0.817 -0.159 13.985 1.00 87.50 163 GLU A C 1
ATOM 1281 O O . GLU A 1 163 ? 0.160 -0.460 14.680 1.00 87.50 163 GLU A O 1
ATOM 1286 N N . SER A 1 164 ? -0.991 -0.700 12.776 1.00 92.50 164 SER A N 1
ATOM 1287 C CA . SER A 1 164 ? -0.058 -1.644 12.154 1.00 92.50 164 SER A CA 1
ATOM 1288 C C . SER A 1 164 ? 0.625 -1.057 10.919 1.00 92.50 164 SER A C 1
ATOM 1290 O O . SER A 1 164 ? 0.302 0.026 10.430 1.00 92.50 164 SER A O 1
ATOM 1292 N N . SER A 1 165 ? 1.614 -1.781 10.389 1.00 95.44 165 SER A N 1
ATOM 1293 C CA . SER A 1 165 ? 2.284 -1.398 9.146 1.00 95.44 165 SER A CA 1
ATOM 1294 C C . SER A 1 165 ? 2.458 -2.585 8.211 1.00 95.44 165 SER A C 1
ATOM 1296 O O . SER A 1 165 ? 2.660 -3.716 8.652 1.00 95.44 165 SER A O 1
ATOM 1298 N N . TYR A 1 166 ? 2.414 -2.309 6.912 1.00 95.19 166 TYR A N 1
ATOM 1299 C CA . TYR A 1 166 ? 2.636 -3.286 5.854 1.00 95.19 166 TYR A CA 1
AT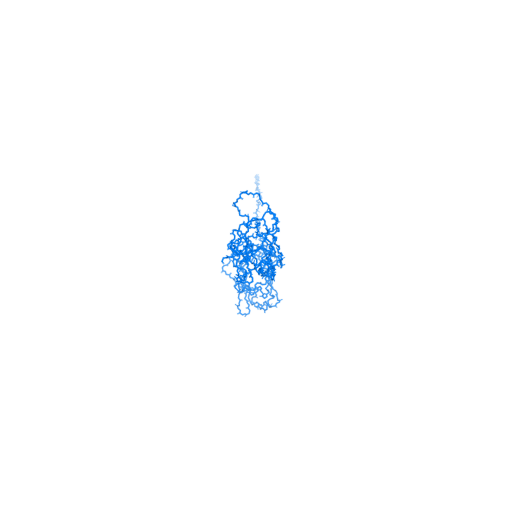OM 1300 C C . TYR A 1 166 ? 3.682 -2.759 4.879 1.00 95.19 166 TYR A C 1
ATOM 1302 O O . TYR A 1 166 ? 3.748 -1.559 4.615 1.00 95.19 166 TYR A O 1
ATOM 1310 N N . SER A 1 167 ? 4.539 -3.637 4.361 1.00 94.56 167 SER A N 1
ATOM 1311 C CA . SER A 1 167 ? 5.603 -3.24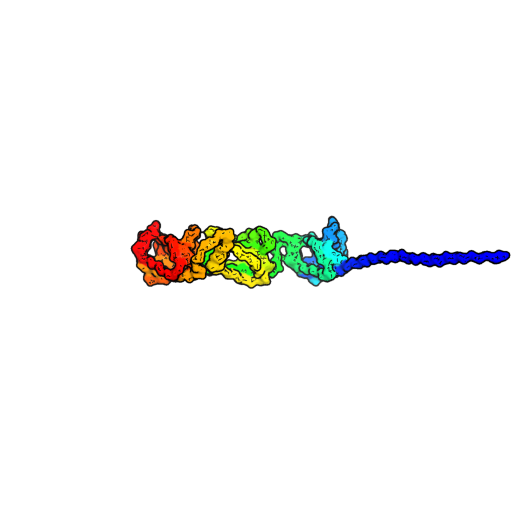7 3.434 1.00 94.56 167 SER A CA 1
ATOM 1312 C C . SER A 1 167 ? 5.558 -4.071 2.161 1.00 94.56 167 SER A C 1
ATOM 1314 O O . SER A 1 167 ? 5.442 -5.291 2.212 1.00 94.56 167 SER A O 1
ATOM 1316 N N . PHE A 1 168 ? 5.733 -3.398 1.032 1.00 90.12 168 PHE A N 1
ATOM 1317 C CA . PHE A 1 168 ? 5.899 -4.012 -0.282 1.00 90.12 168 PHE A CA 1
ATOM 1318 C C . PHE A 1 168 ? 6.954 -3.248 -1.081 1.00 90.12 168 PHE A C 1
ATOM 1320 O O . PHE A 1 168 ? 7.388 -2.161 -0.691 1.00 90.12 168 PHE A O 1
ATOM 1327 N N . THR A 1 169 ? 7.422 -3.832 -2.178 1.00 89.25 169 THR A N 1
ATOM 1328 C CA . THR A 1 169 ? 8.428 -3.209 -3.036 1.00 89.25 169 THR A CA 1
ATOM 1329 C C . THR A 1 169 ? 7.795 -2.565 -4.261 1.00 89.25 169 THR A C 1
ATOM 1331 O O . THR A 1 169 ? 6.803 -3.051 -4.803 1.00 89.25 169 THR A O 1
ATOM 1334 N N . LEU A 1 170 ? 8.354 -1.427 -4.669 1.00 86.62 170 LEU A N 1
ATOM 1335 C CA . LEU A 1 170 ? 8.016 -0.729 -5.904 1.00 86.62 170 LEU A CA 1
ATOM 1336 C C . LEU A 1 170 ? 9.298 -0.310 -6.620 1.00 86.62 170 LEU A C 1
ATOM 1338 O O . LEU A 1 170 ? 10.259 0.138 -5.988 1.00 86.62 170 LEU A O 1
ATOM 1342 N N . SER A 1 171 ? 9.298 -0.373 -7.947 1.00 84.81 171 SER A N 1
ATOM 1343 C CA . SER A 1 171 ? 10.345 0.251 -8.755 1.00 84.81 171 SER A CA 1
ATOM 1344 C C . SER A 1 171 ? 10.323 1.775 -8.589 1.00 84.81 171 SER A C 1
ATOM 1346 O O . SER A 1 171 ? 9.251 2.343 -8.352 1.00 84.81 171 SER A O 1
ATOM 1348 N N . PRO A 1 172 ? 11.460 2.478 -8.750 1.00 84.56 172 PRO A N 1
ATOM 1349 C CA . PRO A 1 172 ? 11.473 3.933 -8.713 1.00 84.56 172 PRO A CA 1
ATOM 1350 C C . PRO A 1 172 ? 10.532 4.549 -9.758 1.00 84.56 172 PRO A C 1
ATOM 1352 O O . PRO A 1 172 ? 10.523 4.136 -10.915 1.00 84.56 172 PRO A O 1
ATOM 1355 N N . GLY A 1 173 ? 9.758 5.556 -9.365 1.00 85.19 173 GLY A N 1
ATOM 1356 C CA . GLY A 1 173 ? 8.738 6.169 -10.214 1.00 85.19 173 GLY A CA 1
ATOM 1357 C C . GLY A 1 173 ? 7.845 7.141 -9.450 1.00 85.19 173 GLY A C 1
ATOM 1358 O O . GLY A 1 173 ? 8.062 7.404 -8.268 1.00 85.19 173 GLY A O 1
ATOM 1359 N N . THR A 1 174 ? 6.839 7.686 -10.122 1.00 90.06 174 THR A N 1
ATOM 1360 C CA . THR A 1 174 ? 5.774 8.473 -9.487 1.00 90.06 174 THR A CA 1
ATOM 1361 C C . THR A 1 174 ? 4.500 7.645 -9.533 1.00 90.06 174 THR A C 1
ATOM 1363 O O . THR A 1 174 ? 4.121 7.184 -10.608 1.00 90.06 174 THR A O 1
ATOM 1366 N N . TYR A 1 175 ? 3.898 7.426 -8.368 1.00 93.88 175 TYR A N 1
ATOM 1367 C CA . TYR A 1 175 ? 2.769 6.527 -8.179 1.00 93.88 175 TYR A CA 1
ATOM 1368 C C . TYR A 1 175 ? 1.563 7.256 -7.607 1.00 93.88 175 TYR A C 1
ATOM 1370 O O . TYR A 1 175 ? 1.695 8.161 -6.782 1.00 93.88 175 TYR A O 1
ATOM 1378 N N . ASP A 1 176 ? 0.395 6.777 -7.992 1.00 95.25 176 ASP A N 1
ATOM 1379 C CA . ASP A 1 176 ? -0.862 7.043 -7.326 1.00 95.25 176 ASP A CA 1
ATOM 1380 C C . ASP A 1 176 ? -1.180 5.856 -6.413 1.00 95.25 176 ASP A C 1
ATOM 1382 O O . ASP A 1 176 ? -0.948 4.693 -6.766 1.00 95.25 176 ASP A O 1
ATOM 1386 N N . PHE A 1 177 ? -1.711 6.147 -5.231 1.00 94.44 177 PHE A N 1
ATOM 1387 C CA . PHE A 1 177 ? -2.129 5.162 -4.244 1.00 94.44 177 PHE A CA 1
ATOM 1388 C C . PHE A 1 177 ? -3.634 5.245 -4.022 1.00 94.44 177 PHE A C 1
ATOM 1390 O O . PHE A 1 177 ? -4.202 6.337 -3.991 1.00 94.44 177 PHE A O 1
ATOM 1397 N N . LYS A 1 178 ? -4.264 4.090 -3.829 1.00 94.19 178 LYS A N 1
ATOM 1398 C CA . LYS A 1 178 ? -5.663 3.975 -3.417 1.00 94.19 178 LYS A CA 1
ATOM 1399 C C . LYS A 1 178 ? -5.758 2.994 -2.259 1.00 94.19 178 LYS A C 1
ATOM 1401 O O . LYS A 1 178 ? -5.270 1.872 -2.376 1.00 94.19 178 LYS A O 1
ATOM 1406 N N . PHE A 1 179 ? -6.400 3.418 -1.186 1.00 94.44 179 PHE A N 1
ATOM 1407 C CA . PHE A 1 179 ? -6.675 2.638 0.011 1.00 94.44 179 PHE A CA 1
ATOM 1408 C C . PHE A 1 179 ? -8.177 2.410 0.077 1.00 94.44 179 PHE A C 1
ATOM 1410 O O . PHE A 1 179 ? -8.941 3.323 -0.238 1.00 94.44 179 PHE A O 1
ATOM 1417 N N . VAL A 1 180 ? -8.567 1.189 0.416 1.00 93.25 180 VAL A N 1
ATOM 1418 C CA . VAL A 1 180 ? -9.960 0.802 0.638 1.00 93.25 180 VAL A CA 1
ATOM 1419 C C . VAL A 1 180 ? -10.024 0.155 2.011 1.00 93.25 180 VAL A C 1
ATOM 1421 O O . VAL A 1 180 ? -9.218 -0.746 2.279 1.00 93.25 180 VAL A O 1
ATOM 1424 N N . ASP A 1 181 ? -10.894 0.658 2.877 1.00 92.38 181 ASP A N 1
ATOM 1425 C CA . ASP A 1 181 ? -11.071 0.136 4.234 1.00 92.38 181 ASP A CA 1
ATOM 1426 C C . ASP A 1 181 ? -12.105 -0.999 4.305 1.00 92.38 181 ASP A C 1
ATOM 1428 O O . ASP A 1 181 ? -12.477 -1.575 3.276 1.00 92.38 181 ASP A O 1
ATOM 1432 N N . GLU A 1 182 ? -12.496 -1.380 5.522 1.00 88.81 182 GLU A N 1
ATOM 1433 C CA . GLU A 1 182 ? -13.471 -2.438 5.785 1.00 88.81 182 GLU A CA 1
ATOM 1434 C C . GLU A 1 182 ? -14.871 -2.165 5.214 1.00 88.81 182 GLU A C 1
ATOM 1436 O O . GLU A 1 182 ? -15.578 -3.120 4.892 1.00 88.81 182 GLU A O 1
ATOM 1441 N N . ASP A 1 183 ? -15.238 -0.896 5.029 1.00 86.88 183 ASP A N 1
ATOM 1442 C CA . ASP A 1 183 ? -16.575 -0.444 4.631 1.00 86.88 183 ASP A CA 1
ATOM 1443 C C . ASP A 1 183 ? -16.650 -0.002 3.157 1.00 86.88 183 ASP A C 1
ATOM 1445 O O . ASP A 1 183 ? -17.635 0.596 2.717 1.00 86.88 183 ASP A O 1
ATOM 1449 N N . ASP A 1 184 ? -15.629 -0.346 2.365 1.00 87.88 184 ASP A N 1
ATOM 1450 C CA . ASP A 1 184 ? -15.433 0.090 0.978 1.00 87.88 184 ASP A CA 1
ATOM 1451 C C . ASP A 1 184 ? -15.218 1.614 0.820 1.00 87.88 184 ASP A C 1
ATOM 1453 O O . ASP A 1 184 ? -15.289 2.128 -0.308 1.00 87.88 184 ASP A O 1
ATOM 1457 N N . ASP A 1 185 ? -14.894 2.350 1.889 1.00 88.06 185 ASP A N 1
ATOM 1458 C CA . ASP A 1 185 ? -14.530 3.761 1.779 1.00 88.06 185 ASP A CA 1
ATOM 1459 C C . ASP A 1 185 ? -13.161 3.900 1.112 1.00 88.06 185 ASP A C 1
ATOM 1461 O O . ASP A 1 185 ? -12.198 3.174 1.380 1.00 88.06 185 ASP A O 1
ATOM 1465 N N . ILE A 1 186 ? -13.073 4.852 0.182 1.00 90.56 186 ILE A N 1
ATOM 1466 C CA . ILE A 1 186 ? -11.921 4.987 -0.706 1.00 90.56 186 ILE A CA 1
ATOM 1467 C C . ILE A 1 186 ? -11.162 6.267 -0.394 1.00 90.56 186 ILE A C 1
ATOM 1469 O O . ILE A 1 186 ? -11.673 7.370 -0.582 1.00 90.56 186 ILE A O 1
ATOM 1473 N N . CYS A 1 187 ? -9.878 6.120 -0.072 1.00 90.81 187 CYS A N 1
ATOM 1474 C CA . CYS A 1 187 ? -8.932 7.225 -0.069 1.00 90.81 187 CYS A CA 1
ATOM 1475 C C . CYS A 1 187 ? -7.918 7.106 -1.216 1.00 90.81 187 CYS A C 1
ATOM 1477 O O . CYS A 1 187 ? -7.250 6.083 -1.369 1.00 90.81 187 CYS A O 1
ATOM 1479 N N . THR A 1 188 ? -7.732 8.176 -1.996 1.00 91.38 188 THR A N 1
ATOM 1480 C CA . THR A 1 188 ? -6.690 8.261 -3.033 1.00 91.38 188 THR A CA 1
ATOM 1481 C C . THR A 1 188 ? -5.626 9.314 -2.734 1.00 91.38 188 THR A C 1
ATOM 1483 O O . THR A 1 188 ? -5.943 10.468 -2.455 1.00 91.38 188 THR A O 1
ATOM 1486 N N . MET A 1 189 ? -4.354 8.950 -2.909 1.00 90.25 189 MET A N 1
ATOM 1487 C CA . MET A 1 189 ? -3.208 9.862 -2.869 1.00 90.25 189 MET A CA 1
ATOM 1488 C C . MET A 1 189 ? -2.500 9.878 -4.224 1.00 90.25 189 MET A C 1
ATOM 1490 O O . MET A 1 189 ? -1.971 8.861 -4.661 1.00 90.25 189 MET A O 1
ATOM 1494 N N . MET A 1 190 ? -2.446 11.035 -4.880 1.00 90.62 190 MET A N 1
ATOM 1495 C CA . MET A 1 190 ? -1.924 11.150 -6.248 1.00 90.62 190 MET A CA 1
ATOM 1496 C C . MET A 1 190 ? -0.501 11.727 -6.277 1.00 90.62 190 MET A C 1
ATOM 1498 O O . MET A 1 190 ? -0.180 12.663 -5.541 1.00 90.62 190 MET A O 1
ATOM 1502 N N . GLY A 1 191 ? 0.341 11.231 -7.183 1.00 89.94 191 GLY A N 1
ATOM 1503 C CA . GLY A 1 191 ? 1.628 11.837 -7.532 1.00 89.94 191 GLY A CA 1
ATOM 1504 C C . GLY A 1 191 ? 2.747 11.635 -6.506 1.00 89.94 191 GLY A C 1
ATOM 1505 O O . GLY A 1 191 ? 3.620 12.494 -6.353 1.00 89.94 191 GLY A O 1
ATOM 1506 N N . VAL A 1 192 ? 2.753 10.512 -5.794 1.00 91.50 192 VAL A N 1
ATOM 1507 C CA . VAL A 1 192 ? 3.759 10.181 -4.781 1.00 91.50 192 VAL A CA 1
ATOM 1508 C C . VAL A 1 192 ? 5.035 9.660 -5.448 1.00 91.50 192 VAL A C 1
ATOM 1510 O O . VAL A 1 192 ? 5.078 8.577 -6.027 1.00 91.50 192 VAL A O 1
ATOM 1513 N N . THR A 1 193 ? 6.127 10.417 -5.342 1.00 91.19 193 THR A N 1
ATOM 1514 C CA . THR A 1 193 ? 7.428 10.007 -5.896 1.00 91.19 193 THR A CA 1
ATOM 1515 C C . THR A 1 193 ? 8.140 8.988 -5.005 1.00 91.19 193 THR A C 1
ATOM 1517 O O . THR A 1 193 ? 8.420 9.249 -3.831 1.00 91.19 193 THR A O 1
ATOM 1520 N N . ILE A 1 194 ? 8.521 7.859 -5.593 1.00 90.12 194 ILE A N 1
ATOM 1521 C CA . ILE A 1 194 ? 9.319 6.786 -5.005 1.00 90.12 194 ILE A CA 1
ATOM 1522 C C . ILE A 1 194 ? 10.695 6.790 -5.680 1.00 90.12 194 ILE A C 1
ATOM 1524 O O . ILE A 1 194 ? 10.838 6.397 -6.831 1.00 90.12 194 ILE A O 1
ATOM 1528 N N . SER A 1 195 ? 11.722 7.270 -4.979 1.00 85.31 195 SER A N 1
ATOM 1529 C CA . SER A 1 195 ? 13.117 7.260 -5.464 1.00 85.31 195 SER A CA 1
ATOM 1530 C C . SER A 1 195 ? 14.037 6.343 -4.652 1.00 85.31 195 SER A C 1
ATOM 1532 O O . SER A 1 195 ? 15.156 6.062 -5.065 1.00 85.31 195 SER A O 1
ATOM 1534 N N . SER A 1 196 ? 13.588 5.935 -3.466 1.00 85.19 196 SER A N 1
ATOM 1535 C CA . SER A 1 196 ? 14.273 5.067 -2.506 1.00 85.19 196 SER A CA 1
ATOM 1536 C C . SER A 1 196 ? 13.253 4.586 -1.472 1.00 85.19 196 SER A C 1
ATOM 1538 O O . SER A 1 196 ? 12.163 5.162 -1.388 1.00 85.19 196 SER A O 1
ATOM 1540 N N . SER A 1 197 ? 13.607 3.588 -0.656 1.00 89.50 197 SER A N 1
ATOM 1541 C CA . SER A 1 197 ? 12.727 3.087 0.407 1.00 89.50 197 SER A CA 1
ATOM 1542 C C . SER A 1 197 ? 12.217 4.211 1.312 1.00 89.50 197 SER A C 1
ATOM 1544 O O . SER A 1 197 ? 12.980 5.111 1.683 1.00 89.50 197 SER A O 1
ATOM 1546 N N . ARG A 1 198 ? 10.926 4.175 1.651 1.00 90.06 198 ARG A N 1
ATOM 1547 C CA . ARG A 1 198 ? 10.270 5.204 2.465 1.00 90.06 198 ARG A CA 1
ATOM 1548 C C . ARG A 1 198 ? 9.046 4.671 3.198 1.00 90.06 198 ARG A C 1
ATOM 1550 O O . ARG A 1 198 ? 8.426 3.707 2.764 1.00 90.06 198 ARG A O 1
ATOM 1557 N N . THR A 1 199 ? 8.667 5.374 4.257 1.00 94.00 199 THR A N 1
ATOM 1558 C CA . THR A 1 199 ? 7.406 5.151 4.966 1.00 94.00 199 THR A CA 1
ATOM 1559 C C . THR A 1 199 ? 6.396 6.220 4.562 1.00 94.00 199 THR A C 1
ATOM 1561 O O . THR A 1 199 ? 6.745 7.401 4.489 1.00 94.00 199 THR A O 1
ATOM 1564 N N . ILE A 1 200 ? 5.169 5.794 4.280 1.00 90.94 200 ILE A N 1
ATOM 1565 C CA . ILE A 1 200 ? 3.984 6.633 4.125 1.00 90.94 200 ILE A CA 1
ATOM 1566 C C . ILE A 1 200 ? 3.124 6.331 5.349 1.00 90.94 200 ILE A C 1
ATOM 1568 O O . ILE A 1 200 ? 2.679 5.198 5.521 1.00 90.94 200 ILE A O 1
ATOM 1572 N N . SER A 1 201 ? 2.973 7.312 6.231 1.00 89.50 201 SER A N 1
ATOM 1573 C CA . SER A 1 201 ? 2.039 7.204 7.349 1.00 89.50 201 SER A CA 1
ATOM 1574 C C . SER A 1 201 ? 0.688 7.736 6.916 1.00 89.50 201 SER A C 1
ATOM 1576 O O . SER A 1 201 ? 0.640 8.635 6.079 1.00 89.50 201 SER A O 1
ATOM 1578 N N . PHE A 1 202 ? -0.362 7.156 7.480 1.00 80.25 202 PHE A N 1
ATOM 1579 C CA . PHE A 1 202 ? -1.723 7.596 7.270 1.00 80.25 202 PHE A CA 1
ATOM 1580 C C . PHE A 1 202 ? -2.432 7.675 8.614 1.00 80.25 202 PHE A C 1
ATOM 1582 O O . PHE A 1 202 ? -2.600 6.654 9.288 1.00 80.25 202 PHE A O 1
ATOM 1589 N N . ASP A 1 203 ? -2.761 8.885 9.051 1.00 84.12 203 ASP A N 1
ATOM 1590 C CA . ASP A 1 203 ? -3.521 9.107 10.282 1.00 84.12 203 ASP A CA 1
ATOM 1591 C C . ASP A 1 203 ? -5.013 9.345 10.015 1.00 84.12 203 ASP A C 1
ATOM 1593 O O . ASP A 1 203 ? -5.461 9.496 8.879 1.00 84.12 203 ASP A O 1
ATOM 1597 N N . THR A 1 204 ? -5.813 9.353 11.081 1.00 82.44 204 THR A N 1
ATOM 1598 C CA . THR A 1 204 ? -7.269 9.526 10.990 1.00 82.44 204 THR A CA 1
ATOM 1599 C C . THR A 1 204 ? -7.673 10.844 10.316 1.00 82.44 204 THR A C 1
ATOM 1601 O O . THR A 1 204 ? -8.711 10.896 9.663 1.00 82.44 204 THR A O 1
ATOM 1604 N N . SER A 1 205 ? -6.879 11.913 10.437 1.00 80.00 205 SER A N 1
ATOM 1605 C CA . SER A 1 205 ? -7.188 13.196 9.784 1.00 80.00 205 SER A CA 1
ATOM 1606 C C . SER A 1 205 ? -6.920 13.113 8.302 1.00 80.00 205 SER A C 1
ATOM 1608 O O . SER A 1 205 ? -7.734 13.590 7.522 1.00 80.00 205 SER A O 1
ATOM 1610 N N . GLU A 1 206 ? -5.803 12.499 7.923 1.00 83.12 206 GLU A N 1
ATOM 1611 C CA . GLU A 1 206 ? -5.476 12.263 6.523 1.00 83.12 206 GLU A CA 1
ATOM 1612 C C . GLU A 1 206 ? -6.535 11.364 5.868 1.00 83.12 206 GLU A C 1
ATOM 1614 O O . GLU A 1 206 ? -6.926 11.645 4.736 1.00 83.12 206 GLU A O 1
ATOM 1619 N N . TRP A 1 207 ? -7.077 10.369 6.589 1.00 82.88 207 TRP A N 1
ATOM 1620 C CA . TRP A 1 207 ? -8.215 9.553 6.128 1.00 82.88 207 TRP A CA 1
ATOM 1621 C C . TRP A 1 207 ? -9.449 10.399 5.856 1.00 82.88 207 TRP A C 1
ATOM 1623 O O . TRP A 1 207 ? -9.962 10.408 4.737 1.00 82.88 207 TRP A O 1
ATOM 1633 N N . LEU A 1 208 ? -9.880 11.179 6.844 1.00 78.62 208 LEU A N 1
ATOM 1634 C CA . LEU A 1 208 ? -11.084 11.996 6.726 1.00 78.62 208 LEU A CA 1
ATOM 1635 C C . LEU A 1 208 ? -10.976 13.102 5.675 1.00 78.62 208 LEU A C 1
ATOM 1637 O O . LEU A 1 208 ? -11.933 13.348 4.939 1.00 78.62 208 LEU A O 1
ATOM 1641 N N . ASP A 1 209 ? -9.818 13.753 5.574 1.00 80.25 209 ASP A N 1
ATOM 1642 C CA . ASP A 1 209 ? -9.562 14.764 4.545 1.00 80.25 209 ASP A CA 1
ATOM 1643 C C . ASP A 1 209 ? -9.628 14.147 3.141 1.00 80.25 209 ASP A C 1
ATOM 1645 O O . ASP A 1 209 ? -10.061 14.796 2.186 1.00 80.25 209 ASP A O 1
ATOM 1649 N N . CYS A 1 210 ? -9.218 12.886 3.019 1.00 80.56 210 CYS A N 1
ATOM 1650 C CA . CYS A 1 210 ? -9.193 12.158 1.765 1.00 80.56 210 CYS A CA 1
ATOM 1651 C C . CYS A 1 210 ? -10.595 11.724 1.312 1.00 80.56 210 CYS A C 1
ATOM 1653 O O . CYS A 1 210 ? -10.987 12.048 0.188 1.00 80.56 210 CYS A O 1
ATOM 1655 N N . ILE A 1 211 ? -11.379 11.080 2.184 1.00 75.62 211 ILE A N 1
ATOM 1656 C CA . ILE A 1 211 ? -12.752 10.639 1.862 1.00 75.62 211 ILE A CA 1
ATOM 1657 C C . ILE A 1 211 ? -13.727 11.823 1.728 1.00 75.62 211 ILE A C 1
ATOM 1659 O O . ILE A 1 211 ? -14.681 11.778 0.957 1.00 75.62 211 ILE A O 1
ATOM 1663 N N . GLY A 1 212 ? -13.469 12.936 2.424 1.00 62.44 212 GLY A N 1
ATOM 1664 C CA . GLY A 1 212 ? -14.297 14.145 2.369 1.00 62.44 212 GLY A CA 1
ATOM 1665 C C . GLY A 1 212 ? -14.094 15.009 1.119 1.00 62.44 212 GLY A C 1
ATOM 1666 O O . GLY A 1 212 ? -14.738 16.054 0.990 1.00 62.44 212 GLY A O 1
ATOM 1667 N N . SER A 1 213 ? -13.191 14.620 0.214 1.00 54.16 213 SER A N 1
ATOM 1668 C CA . SER A 1 213 ? -12.790 15.431 -0.943 1.00 54.16 213 SER A CA 1
ATOM 1669 C C . SER A 1 213 ? -13.660 15.258 -2.195 1.00 54.16 213 SER A C 1
ATOM 1671 O O . SER A 1 213 ? -13.390 15.898 -3.216 1.00 54.16 213 SER A O 1
ATOM 1673 N N . ASP A 1 214 ? -14.745 14.482 -2.122 1.00 43.50 214 ASP A N 1
ATOM 1674 C CA . ASP A 1 214 ? -15.660 14.323 -3.248 1.00 43.50 214 ASP A CA 1
ATOM 1675 C C . ASP A 1 214 ? -16.348 15.645 -3.639 1.00 43.50 214 ASP A C 1
ATOM 1677 O O . ASP A 1 214 ? -16.963 16.354 -2.832 1.00 43.50 214 ASP A O 1
ATOM 1681 N N . GLU A 1 215 ? -16.264 15.968 -4.935 1.00 49.41 215 GLU A N 1
ATOM 1682 C CA . GLU A 1 215 ? -16.931 17.092 -5.593 1.00 49.41 215 GLU A CA 1
ATOM 1683 C C . GLU A 1 215 ? -18.467 16.965 -5.536 1.00 49.41 215 GLU A C 1
ATOM 1685 O O . GLU A 1 215 ? -19.119 16.706 -6.543 1.00 49.41 215 GLU A O 1
ATOM 1690 N N . SER A 1 216 ? -19.084 17.163 -4.372 1.00 43.69 216 SER A N 1
ATOM 1691 C CA . SER A 1 216 ? -20.466 17.638 -4.206 1.00 43.69 216 SER A CA 1
ATOM 1692 C C . SER A 1 216 ? -20.879 17.584 -2.733 1.00 43.69 216 SER A C 1
ATOM 1694 O O . SER A 1 216 ? -21.631 16.706 -2.319 1.00 43.69 216 SER A O 1
ATOM 1696 N N . SER A 1 217 ? -20.531 18.604 -1.951 1.00 38.16 217 SER A N 1
ATOM 1697 C CA . SER A 1 217 ? -21.532 19.300 -1.127 1.00 38.16 217 SER A CA 1
ATOM 1698 C C . SER A 1 217 ? -20.940 20.529 -0.442 1.00 38.16 217 SER A C 1
ATOM 1700 O O . SER A 1 217 ? -19.951 20.485 0.279 1.00 38.16 217 SER A O 1
ATOM 1702 N N . SER A 1 218 ? -21.576 21.677 -0.677 1.00 36.84 218 SER A N 1
ATOM 1703 C CA . SER A 1 218 ? -21.311 22.888 0.083 1.00 36.84 218 SER A CA 1
ATOM 1704 C C . SER A 1 218 ? -22.021 22.843 1.432 1.00 36.84 218 SER A C 1
ATOM 1706 O O . SER A 1 218 ? -23.194 22.475 1.493 1.00 36.84 218 SER A O 1
ATOM 1708 N N . SER A 1 219 ? -21.357 23.434 2.428 1.00 40.91 219 SER A N 1
ATOM 1709 C CA . SER A 1 219 ? -21.861 23.893 3.732 1.00 40.91 219 SER A CA 1
ATOM 1710 C C . SER A 1 219 ? -22.386 22.785 4.648 1.00 40.91 219 SER A C 1
ATOM 1712 O O . SER A 1 219 ? -23.452 22.228 4.435 1.00 40.91 219 SER A O 1
ATOM 1714 N N . THR A 1 220 ? -21.745 22.544 5.786 1.00 31.09 220 THR A N 1
ATOM 1715 C CA . THR A 1 220 ? -21.789 23.500 6.900 1.00 31.09 220 THR A CA 1
ATOM 1716 C C . THR A 1 220 ? -20.553 23.334 7.776 1.00 31.09 220 THR A C 1
ATOM 1718 O O . THR A 1 220 ? -20.192 22.231 8.158 1.00 31.09 220 THR A O 1
ATOM 1721 N N . SER A 1 221 ? -19.913 24.452 8.106 1.00 46.81 221 SER A N 1
ATOM 1722 C CA . SER A 1 221 ? -18.889 24.554 9.141 1.00 46.81 221 SER A CA 1
ATOM 1723 C C . SER A 1 221 ? -19.302 23.812 10.415 1.00 46.81 221 SER A C 1
ATOM 1725 O O . SER A 1 221 ? -20.209 24.283 11.099 1.00 46.81 221 SER A O 1
ATOM 1727 N N . ASN A 1 222 ? -18.617 22.723 10.758 1.00 39.97 222 ASN A N 1
ATOM 1728 C CA . ASN A 1 222 ? -18.576 22.221 12.125 1.00 39.97 222 ASN A CA 1
ATOM 1729 C C . ASN A 1 222 ? -17.250 21.499 12.379 1.00 39.97 222 ASN A C 1
ATOM 1731 O O . ASN A 1 222 ? -17.070 20.352 12.011 1.00 39.97 222 ASN A O 1
ATOM 1735 N N . SER A 1 223 ? -16.335 22.256 12.990 1.00 46.38 223 SER A N 1
ATOM 1736 C CA . SER A 1 223 ? -15.136 21.824 13.709 1.00 46.38 223 SER A CA 1
ATOM 1737 C C . SER A 1 223 ? -14.292 20.710 13.078 1.00 46.38 223 SER A C 1
ATOM 1739 O O . SER A 1 223 ? -14.504 19.534 13.335 1.00 46.38 223 SER A O 1
ATOM 1741 N N . SER A 1 224 ? -13.223 21.098 12.378 1.00 53.44 224 SER A N 1
ATOM 1742 C CA . SER A 1 224 ? -12.049 20.255 12.098 1.00 53.44 224 SER A CA 1
ATOM 1743 C C . SER A 1 224 ? -11.248 19.963 13.386 1.00 53.44 224 SER A C 1
ATOM 1745 O O . SER A 1 224 ? -10.053 20.259 13.479 1.00 53.44 224 SER A O 1
ATOM 1747 N N . GLY A 1 225 ? -11.935 19.538 14.443 1.00 74.50 225 GLY A N 1
ATOM 1748 C CA . GLY A 1 225 ? -11.394 19.363 15.782 1.00 74.50 225 GLY A CA 1
ATOM 1749 C C . GLY A 1 225 ? -11.355 17.895 16.164 1.00 74.50 225 GLY A C 1
ATOM 1750 O O . GLY A 1 225 ? -12.304 17.161 15.920 1.00 74.50 225 GLY A O 1
ATOM 1751 N N . TYR A 1 226 ? -10.263 17.486 16.798 1.00 82.88 226 TYR A N 1
ATOM 1752 C CA . TYR A 1 226 ? -10.206 16.239 17.543 1.00 82.88 226 TYR A CA 1
ATOM 1753 C C . TYR A 1 226 ? -10.730 16.462 18.955 1.00 82.88 226 TYR A C 1
ATOM 1755 O O . TYR A 1 226 ? -10.406 17.471 19.591 1.00 82.88 226 TYR A O 1
ATOM 1763 N N . TYR A 1 227 ? -11.498 15.504 19.454 1.00 90.94 227 TYR A N 1
ATOM 1764 C CA . TYR A 1 227 ? -12.066 15.530 20.790 1.00 90.94 227 TYR A CA 1
ATOM 1765 C C . TYR A 1 227 ? -11.730 14.249 21.531 1.00 90.94 227 TYR A C 1
ATOM 1767 O O . TYR A 1 227 ? -11.726 13.153 20.972 1.00 90.94 227 TYR A O 1
ATOM 1775 N N . THR A 1 228 ? -11.444 14.397 22.819 1.00 92.19 228 THR A N 1
ATOM 1776 C CA . THR A 1 228 ? -11.220 13.253 23.692 1.00 92.19 228 THR A CA 1
ATOM 1777 C C . THR A 1 228 ? -12.558 12.751 24.210 1.00 92.19 228 THR A C 1
ATOM 1779 O O . THR A 1 228 ? -13.303 13.504 24.844 1.00 92.19 228 THR A O 1
ATOM 1782 N N . ILE A 1 229 ? -12.837 11.475 23.973 1.00 94.75 229 ILE A N 1
ATOM 1783 C CA . ILE A 1 229 ? -13.924 10.755 24.615 1.00 94.75 229 ILE A CA 1
ATOM 1784 C C . ILE A 1 229 ? -13.355 9.813 25.674 1.00 94.75 229 ILE A C 1
ATOM 1786 O O . ILE A 1 229 ? -12.456 9.025 25.393 1.00 94.75 229 ILE A O 1
ATOM 1790 N N . THR A 1 230 ? -13.856 9.919 26.902 1.00 96.00 230 THR A N 1
ATOM 1791 C CA . THR A 1 230 ? -13.436 9.093 28.039 1.00 96.00 230 THR A CA 1
ATOM 1792 C C . THR A 1 230 ? -14.560 8.143 28.424 1.00 96.00 230 THR A C 1
ATOM 1794 O O . THR A 1 230 ? -15.658 8.578 28.756 1.00 96.00 230 THR A O 1
ATOM 1797 N N . PHE A 1 231 ? -14.289 6.849 28.411 1.00 95.75 231 PHE A N 1
ATOM 1798 C CA . PHE A 1 231 ? -15.184 5.801 28.877 1.00 95.75 231 PHE A CA 1
ATOM 1799 C C . PHE A 1 231 ? -14.822 5.457 30.313 1.00 95.75 231 PHE A C 1
ATOM 1801 O O . PHE A 1 231 ? -13.669 5.135 30.584 1.00 95.75 231 PHE A O 1
ATOM 1808 N N . VAL A 1 232 ? -15.786 5.526 31.224 1.00 96.75 232 VAL A N 1
ATOM 1809 C CA . VAL A 1 232 ? -15.598 5.171 32.636 1.00 96.75 232 VAL A CA 1
ATOM 1810 C C . VAL A 1 232 ? -16.448 3.947 32.928 1.00 96.75 232 VAL A C 1
ATOM 1812 O O . VAL A 1 232 ? -17.680 4.017 32.860 1.00 96.75 232 VAL A O 1
ATOM 1815 N N . ASN A 1 233 ? -15.804 2.828 33.249 1.00 96.19 233 ASN A N 1
ATOM 1816 C CA . ASN A 1 233 ? -16.508 1.602 33.589 1.00 96.19 233 ASN A CA 1
ATOM 1817 C C . ASN A 1 233 ? -16.953 1.656 35.053 1.00 96.19 233 ASN A C 1
ATOM 1819 O O . ASN A 1 233 ? -16.191 1.357 35.958 1.00 96.19 233 ASN A O 1
ATOM 1823 N N . ASN A 1 234 ? -18.205 2.033 35.293 1.00 95.62 234 ASN A N 1
ATOM 1824 C CA . ASN A 1 234 ? -18.850 1.987 36.608 1.00 95.62 234 ASN A CA 1
ATOM 1825 C C . ASN A 1 234 ? -19.801 0.782 36.727 1.00 95.62 234 ASN A C 1
ATOM 1827 O O . ASN A 1 234 ? -20.718 0.787 37.556 1.00 95.62 234 ASN A O 1
ATOM 1831 N N . SER A 1 235 ? -19.637 -0.219 35.863 1.00 94.25 235 SER A N 1
ATOM 1832 C CA . SER A 1 235 ? -20.447 -1.428 35.848 1.00 94.25 235 SER A CA 1
ATOM 1833 C C . SER A 1 235 ? -19.853 -2.485 36.785 1.00 94.25 235 SER A C 1
ATOM 1835 O O . SER A 1 235 ? -18.837 -2.255 37.443 1.00 94.25 235 SER A O 1
ATOM 1837 N N . LEU A 1 236 ? -20.520 -3.636 36.897 1.00 93.81 236 LEU A N 1
ATOM 1838 C CA . LEU A 1 236 ? -20.013 -4.767 37.684 1.00 93.81 236 LEU A CA 1
ATOM 1839 C C . LEU A 1 236 ? -19.114 -5.709 36.872 1.00 93.81 236 LEU A C 1
ATOM 1841 O O . LEU A 1 236 ? -18.584 -6.647 37.462 1.00 93.81 236 LEU A O 1
ATOM 1845 N N . TRP A 1 237 ? -18.973 -5.452 35.573 1.00 94.69 237 TRP A N 1
ATOM 1846 C CA . TRP A 1 237 ? -18.313 -6.309 34.595 1.00 94.69 237 TRP A CA 1
ATOM 1847 C C . TRP A 1 237 ? -17.083 -5.607 34.029 1.00 94.69 237 TRP A C 1
ATOM 1849 O O . TRP A 1 237 ? -17.046 -4.375 33.944 1.00 94.69 237 TRP A O 1
ATOM 1859 N N . ASP A 1 238 ? -16.073 -6.383 33.668 1.00 96.12 238 ASP A N 1
ATOM 1860 C CA . ASP A 1 238 ? -14.843 -5.896 33.059 1.00 96.12 238 ASP A CA 1
ATOM 1861 C C . ASP A 1 238 ? -15.016 -5.876 31.536 1.00 96.12 238 ASP A C 1
ATOM 1863 O O . ASP A 1 238 ? -15.471 -6.837 30.925 1.00 96.12 238 ASP A O 1
ATOM 1867 N N . ILE A 1 239 ? -14.635 -4.778 30.886 1.00 96.50 239 ILE A N 1
ATOM 1868 C CA . ILE A 1 239 ? -14.819 -4.640 29.437 1.00 96.50 239 ILE A CA 1
ATOM 1869 C C . ILE A 1 239 ? -13.558 -5.135 28.734 1.00 96.50 239 ILE A C 1
ATOM 1871 O O . ILE A 1 239 ? -12.465 -4.598 28.942 1.00 96.50 239 ILE A O 1
ATOM 1875 N N . TYR A 1 240 ? -13.726 -6.160 27.902 1.00 96.44 240 TYR A N 1
ATOM 1876 C CA . TYR A 1 240 ? -12.646 -6.816 27.167 1.00 96.44 240 TYR A CA 1
ATOM 1877 C C . TYR A 1 240 ? -12.431 -6.199 25.791 1.00 96.44 240 TYR A C 1
ATOM 1879 O O . TYR A 1 240 ? -11.294 -6.158 25.335 1.00 96.44 240 TYR A O 1
ATOM 1887 N N . ASN A 1 241 ? -13.489 -5.693 25.149 1.00 95.88 241 ASN A N 1
ATOM 1888 C CA . ASN A 1 241 ? -13.374 -5.005 23.864 1.00 95.88 241 ASN A CA 1
ATOM 1889 C C . ASN A 1 241 ? -14.213 -3.728 23.832 1.00 95.88 241 ASN A C 1
ATOM 1891 O O . ASN A 1 241 ? -15.332 -3.681 24.352 1.00 95.88 241 ASN A O 1
ATOM 1895 N N . LEU A 1 242 ? -13.677 -2.703 23.174 1.00 95.44 242 LEU A N 1
ATOM 1896 C CA . LEU A 1 242 ? -14.350 -1.437 22.908 1.00 95.44 242 LEU A CA 1
ATOM 1897 C C . LEU A 1 242 ? -14.167 -1.100 21.438 1.00 95.44 242 LEU A C 1
ATOM 1899 O O . LEU A 1 242 ? -13.048 -0.923 20.976 1.00 95.44 242 LEU A O 1
ATOM 1903 N N . TYR A 1 243 ? -15.264 -0.953 20.715 1.00 94.25 243 TYR A N 1
ATOM 1904 C CA . TYR A 1 243 ? -15.268 -0.557 19.315 1.00 94.25 243 TYR A CA 1
ATOM 1905 C C . TYR A 1 243 ? -15.832 0.850 19.187 1.00 94.25 243 TYR A C 1
ATOM 1907 O O . TYR A 1 243 ? -16.729 1.241 19.940 1.00 94.25 243 TYR A O 1
ATOM 1915 N N . ALA A 1 244 ? -15.293 1.592 18.229 1.00 92.50 244 ALA A N 1
ATOM 1916 C CA . ALA A 1 244 ? -15.730 2.931 17.874 1.00 92.50 244 ALA A CA 1
ATOM 1917 C C . ALA A 1 244 ? -15.636 3.067 16.354 1.00 92.50 244 ALA A C 1
ATOM 1919 O O . ALA A 1 244 ? -14.526 2.965 15.820 1.00 92.50 244 ALA A O 1
ATOM 1920 N N . SER A 1 245 ? -16.773 3.301 15.709 1.00 91.81 245 SER A N 1
ATOM 1921 C CA . SER A 1 245 ? -16.913 3.527 14.265 1.00 91.81 245 SER A CA 1
ATOM 1922 C C . SER A 1 245 ? -17.769 4.771 14.029 1.00 91.81 245 SER A C 1
ATOM 1924 O O . SER A 1 245 ? -18.496 5.198 14.937 1.00 91.81 245 SER A O 1
ATOM 1926 N N . LEU A 1 246 ? -17.663 5.412 12.863 1.00 89.75 246 LEU A N 1
ATOM 1927 C CA . LEU A 1 246 ? -18.607 6.482 12.538 1.00 89.75 246 LEU A CA 1
ATOM 1928 C C . LEU A 1 246 ? -20.006 5.873 12.420 1.00 89.75 246 LEU A C 1
ATOM 1930 O O . LEU A 1 246 ? -20.165 4.735 11.999 1.00 89.75 246 LEU A O 1
ATOM 1934 N N . SER A 1 247 ? -21.049 6.637 12.735 1.00 91.00 247 SER A N 1
ATOM 1935 C CA . SER A 1 247 ? -22.431 6.158 12.567 1.00 91.00 247 SER A CA 1
ATOM 1936 C C . SER A 1 247 ? -22.821 5.928 11.094 1.00 91.00 247 SER A C 1
ATOM 1938 O O . SER A 1 247 ? -23.912 5.437 10.810 1.00 91.00 247 SER A O 1
ATOM 1940 N N . SER A 1 248 ? -21.972 6.339 10.145 1.00 86.94 248 SER A N 1
ATOM 1941 C CA . SER A 1 248 ? -22.090 6.020 8.717 1.00 86.94 248 SER A CA 1
ATOM 1942 C C . SER A 1 248 ? -21.529 4.649 8.345 1.00 86.94 248 SER A C 1
ATOM 1944 O O . SER A 1 248 ? -21.936 4.115 7.313 1.00 86.94 248 SER A O 1
ATOM 1946 N N . ASP A 1 249 ? -20.623 4.120 9.163 1.00 87.38 249 ASP A N 1
ATOM 1947 C CA . ASP A 1 249 ? -19.860 2.903 8.903 1.00 87.38 249 ASP A CA 1
ATOM 1948 C C . ASP A 1 249 ? -20.758 1.685 9.150 1.00 87.38 249 ASP A C 1
ATOM 1950 O O . ASP A 1 249 ? -21.649 1.703 10.011 1.00 87.38 249 ASP A O 1
ATOM 1954 N N . THR A 1 250 ? -20.567 0.618 8.377 1.00 87.56 250 THR A N 1
ATOM 1955 C CA . THR A 1 250 ? -21.346 -0.619 8.534 1.00 87.56 250 THR A CA 1
ATOM 1956 C C . THR A 1 250 ? -20.608 -1.684 9.333 1.00 87.56 250 THR A C 1
ATOM 1958 O O . THR A 1 250 ? -21.259 -2.553 9.930 1.00 87.56 250 THR A O 1
ATOM 1961 N N . ASP A 1 251 ? -19.288 -1.568 9.428 1.00 88.19 251 ASP A N 1
ATOM 1962 C CA . ASP A 1 251 ? -18.415 -2.385 10.244 1.00 88.19 251 ASP A CA 1
ATOM 1963 C C . ASP A 1 251 ? -17.914 -1.630 11.490 1.00 88.19 251 ASP A C 1
ATOM 1965 O O . ASP A 1 251 ? -17.909 -0.407 11.603 1.00 88.19 251 ASP A O 1
ATOM 1969 N N . TRP A 1 252 ? -17.552 -2.398 12.522 1.00 89.75 252 TRP A N 1
ATOM 1970 C CA . TRP A 1 252 ? -17.113 -1.846 13.816 1.00 89.75 252 TRP A CA 1
ATOM 1971 C C . TRP A 1 252 ? -15.609 -1.540 13.870 1.00 89.75 252 TRP A C 1
ATOM 1973 O O . TRP A 1 252 ? -15.139 -0.969 14.860 1.00 89.75 252 TRP A O 1
ATOM 1983 N N . GLY A 1 253 ? -14.864 -1.995 12.862 1.00 86.06 253 GLY A N 1
ATOM 1984 C CA . GLY A 1 253 ? -13.408 -1.979 12.822 1.00 86.06 253 GLY A CA 1
ATOM 1985 C C . GLY A 1 253 ? -12.734 -2.765 13.951 1.00 86.06 253 GLY A C 1
ATOM 1986 O O . GLY A 1 253 ? -13.307 -3.667 14.581 1.00 86.06 253 GLY A O 1
ATOM 1987 N N . SER A 1 254 ? -11.478 -2.406 14.207 1.00 88.56 254 SER A N 1
ATOM 1988 C CA . SER A 1 254 ? -10.631 -3.024 15.228 1.00 88.56 254 SER A CA 1
ATOM 1989 C C . SER A 1 254 ? -10.980 -2.612 16.664 1.00 88.56 254 SER A C 1
ATOM 1991 O O . SER A 1 254 ? -11.445 -1.503 16.944 1.00 88.56 254 SER A O 1
ATOM 1993 N N . ASP A 1 255 ? -10.685 -3.512 17.607 1.00 92.62 255 ASP A N 1
ATOM 1994 C CA . ASP A 1 255 ? -10.801 -3.236 19.041 1.00 92.62 255 ASP A CA 1
ATOM 1995 C C . ASP A 1 255 ? -9.846 -2.114 19.471 1.00 92.62 255 ASP A C 1
ATOM 1997 O O . ASP A 1 255 ? -8.636 -2.158 19.239 1.00 92.62 255 ASP A O 1
ATOM 2001 N N . ARG A 1 256 ? -10.405 -1.115 20.150 1.00 91.75 256 ARG A N 1
ATOM 2002 C CA . ARG A 1 256 ? -9.711 0.083 20.616 1.00 91.75 256 ARG A CA 1
ATOM 2003 C C . ARG A 1 256 ? -8.995 -0.119 21.948 1.00 91.75 256 ARG A C 1
ATOM 2005 O O . ARG A 1 256 ? -8.126 0.687 22.272 1.00 91.75 256 ARG A O 1
ATOM 2012 N N . LEU A 1 257 ? -9.331 -1.153 22.725 1.00 91.88 257 LEU A N 1
ATOM 2013 C CA . LEU A 1 257 ? -8.605 -1.481 23.962 1.00 91.88 257 LEU A CA 1
ATOM 2014 C C . LEU A 1 257 ? -7.299 -2.239 23.687 1.00 91.88 257 LEU A C 1
ATOM 2016 O O . LEU A 1 257 ? -6.329 -2.122 24.452 1.00 91.88 257 LEU A O 1
ATOM 2020 N N . GLY A 1 258 ? -7.260 -3.010 22.599 1.00 86.62 258 GLY A N 1
ATOM 2021 C CA . GLY A 1 258 ? -6.130 -3.850 22.228 1.00 86.62 258 GLY A CA 1
ATOM 2022 C C . GLY A 1 258 ? -5.906 -4.955 23.260 1.00 86.62 258 GLY A C 1
ATOM 2023 O O . GLY A 1 258 ? -6.728 -5.841 23.439 1.00 86.62 258 GLY A O 1
ATOM 2024 N N . SER A 1 259 ? -4.768 -4.929 23.958 1.00 87.56 259 SER A N 1
ATOM 2025 C CA . SER A 1 259 ? -4.500 -5.879 25.052 1.00 87.56 259 SER A CA 1
ATOM 2026 C C . SER A 1 259 ? -4.959 -5.387 26.429 1.00 87.56 259 SER A C 1
ATOM 2028 O O . SER A 1 259 ? -4.684 -6.044 27.434 1.00 87.56 259 SER A O 1
ATOM 2030 N N . THR A 1 260 ? -5.543 -4.191 26.504 1.00 93.44 260 THR A N 1
ATOM 2031 C CA . THR A 1 260 ? -6.002 -3.585 27.759 1.00 93.44 260 THR A CA 1
ATOM 2032 C C . THR A 1 260 ? -7.367 -4.157 28.129 1.00 93.44 260 THR A C 1
ATOM 2034 O O . THR A 1 260 ? -8.207 -4.338 27.264 1.00 93.44 260 THR A O 1
ATOM 2037 N N . ILE A 1 261 ? -7.606 -4.412 29.414 1.00 96.12 261 ILE A N 1
ATOM 2038 C CA . ILE A 1 261 ? -8.943 -4.721 29.936 1.00 96.12 261 ILE A CA 1
ATOM 2039 C C . ILE A 1 261 ? -9.373 -3.512 30.752 1.00 96.12 261 ILE A C 1
ATOM 2041 O O . ILE A 1 261 ? -8.612 -3.068 31.614 1.00 96.12 261 ILE A O 1
ATOM 2045 N N . LEU A 1 262 ? -10.554 -2.969 30.468 1.00 96.88 262 LEU A N 1
ATOM 2046 C CA . LEU A 1 262 ? -11.105 -1.830 31.193 1.00 96.88 262 LEU A CA 1
ATOM 2047 C C . LEU A 1 262 ? -11.905 -2.353 32.392 1.00 96.88 262 LEU A C 1
ATOM 2049 O O . LEU A 1 262 ? -13.095 -2.663 32.276 1.00 96.88 262 LEU A O 1
ATOM 2053 N N . ASN A 1 263 ? -11.237 -2.477 33.538 1.00 96.94 263 ASN A N 1
ATOM 2054 C CA . ASN A 1 263 ? -11.829 -3.071 34.736 1.00 96.94 263 ASN A CA 1
ATOM 2055 C C . ASN A 1 263 ? -12.878 -2.146 35.371 1.00 96.94 263 ASN A C 1
ATOM 2057 O O . ASN A 1 263 ? -12.889 -0.931 35.147 1.00 96.94 263 ASN A O 1
ATOM 2061 N N . SER A 1 264 ? -13.733 -2.699 36.230 1.00 95.00 264 SER A N 1
ATOM 2062 C CA . SER A 1 264 ? -14.662 -1.886 37.028 1.00 95.00 264 SER A CA 1
ATOM 2063 C C . SER A 1 264 ? -13.927 -0.820 37.866 1.00 95.00 264 SER A C 1
ATOM 2065 O O . SER A 1 264 ? -13.016 -1.105 38.647 1.00 95.00 264 SER A O 1
ATOM 2067 N N . GLY A 1 265 ? -14.353 0.432 37.718 1.00 94.31 265 GLY A N 1
ATOM 2068 C CA . GLY A 1 265 ? -13.789 1.637 38.325 1.00 94.31 265 GLY A CA 1
ATOM 2069 C C . GLY A 1 265 ? -12.675 2.312 37.518 1.00 94.31 265 GLY A C 1
ATOM 2070 O O . GLY A 1 265 ? -12.173 3.349 37.958 1.00 94.31 265 GLY A O 1
ATOM 2071 N N . GLU A 1 266 ? -12.272 1.752 36.377 1.00 97.69 266 GLU A N 1
ATOM 2072 C CA . GLU A 1 266 ? -11.243 2.327 35.509 1.00 97.69 266 GLU A CA 1
ATOM 2073 C C . GLU A 1 266 ? -11.832 3.214 34.404 1.00 97.69 266 GLU A C 1
ATOM 2075 O O . GLU A 1 266 ? -13.033 3.205 34.117 1.00 97.69 266 GLU A O 1
ATOM 2080 N N . GLU A 1 267 ? -10.953 3.998 33.778 1.00 97.00 267 GLU A N 1
ATOM 2081 C CA . GLU A 1 267 ? -11.284 4.832 32.632 1.00 97.00 267 GLU A CA 1
ATOM 2082 C C . GLU A 1 267 ? -10.330 4.587 31.461 1.00 97.00 267 GLU A C 1
ATOM 2084 O O . GLU A 1 267 ? -9.141 4.320 31.641 1.00 97.00 267 GLU A O 1
ATOM 2089 N N . PHE A 1 268 ? -10.854 4.726 30.248 1.00 96.12 268 PHE A N 1
ATOM 2090 C CA . PHE A 1 268 ? -10.101 4.653 29.004 1.00 96.12 268 PHE A CA 1
ATOM 2091 C C . PHE A 1 268 ? -10.476 5.834 28.115 1.00 96.12 268 PHE A C 1
ATOM 2093 O O . PHE A 1 268 ? -11.635 6.231 28.076 1.00 96.12 268 PHE A O 1
ATOM 2100 N N . SER A 1 269 ? -9.511 6.433 27.416 1.00 94.38 269 SER A N 1
ATOM 2101 C CA . SER A 1 269 ? -9.768 7.609 26.580 1.00 94.38 269 SER A CA 1
ATOM 2102 C C . SER A 1 269 ? -9.300 7.405 25.149 1.00 94.38 269 SER A C 1
ATOM 2104 O O . SER A 1 269 ? -8.176 6.967 24.921 1.00 94.38 269 SER A O 1
ATOM 2106 N N . LEU A 1 270 ? -10.141 7.813 24.203 1.00 91.12 270 LEU A N 1
ATOM 2107 C CA . LEU A 1 270 ? -9.835 7.894 22.780 1.00 91.12 270 LEU A CA 1
ATOM 2108 C C . LEU A 1 270 ? -9.830 9.349 22.336 1.00 91.12 270 LEU A C 1
ATOM 2110 O O . LEU A 1 270 ? -10.584 10.167 22.858 1.00 91.12 270 LEU A O 1
ATOM 2114 N N . THR A 1 271 ? -8.991 9.674 21.360 1.00 88.94 271 THR A N 1
ATOM 2115 C CA . THR A 1 271 ? -9.052 10.963 20.667 1.00 88.94 271 THR A CA 1
ATOM 2116 C C . THR A 1 271 ? -9.590 10.700 19.277 1.00 88.94 271 THR A C 1
ATOM 2118 O O . THR A 1 271 ? -8.914 10.076 18.467 1.00 88.94 271 THR A O 1
ATOM 2121 N N . LEU A 1 272 ? -10.818 11.143 19.032 1.00 88.44 272 LEU A N 1
ATOM 2122 C CA . LEU A 1 272 ? -11.529 10.905 17.785 1.00 88.44 272 LEU A CA 1
ATOM 2123 C C . LEU A 1 272 ? -11.829 12.254 17.114 1.00 88.44 272 LEU A C 1
ATOM 2125 O O . LEU A 1 272 ? -12.016 13.262 17.807 1.00 88.44 272 LEU A O 1
ATOM 2129 N N . PRO A 1 273 ? -11.845 12.317 15.780 1.00 85.56 273 PRO A N 1
ATOM 2130 C CA . PRO A 1 273 ? -12.262 13.514 15.064 1.00 85.56 273 PRO A CA 1
ATOM 2131 C C . PRO A 1 273 ? -13.737 13.834 15.317 1.00 85.56 273 PRO A C 1
ATOM 2133 O O . PRO A 1 273 ? -14.516 12.973 15.723 1.00 85.56 273 PRO A O 1
ATOM 2136 N N . ALA A 1 274 ? -14.122 15.087 15.081 1.00 87.38 274 ALA A N 1
ATOM 2137 C CA . ALA A 1 274 ? -15.501 15.527 15.221 1.00 87.38 274 ALA A CA 1
ATOM 2138 C C . ALA A 1 274 ? -16.442 14.707 14.329 1.00 87.38 274 ALA A C 1
ATOM 2140 O O . ALA A 1 274 ? -16.198 14.581 13.132 1.00 87.38 274 ALA A O 1
ATOM 2141 N N . GLY A 1 275 ? -17.534 14.195 14.888 1.00 87.75 275 GLY A N 1
ATOM 2142 C CA . GLY A 1 275 ? -18.442 13.333 14.137 1.00 87.75 275 GLY A CA 1
ATOM 2143 C C . GLY A 1 275 ? -19.544 12.725 14.989 1.00 87.75 275 GLY A C 1
ATOM 2144 O O . GLY A 1 275 ? -19.648 12.996 16.188 1.00 87.75 275 GLY A O 1
ATOM 2145 N N . GLU A 1 276 ? -20.374 11.913 14.347 1.00 92.00 276 GLU A N 1
ATOM 2146 C CA . GLU A 1 276 ? -21.348 11.043 15.004 1.00 92.00 276 GLU A CA 1
ATOM 2147 C C . GLU A 1 276 ? -20.780 9.623 14.984 1.00 92.00 276 GLU A C 1
ATOM 2149 O O . GLU A 1 276 ? -20.357 9.156 13.927 1.00 92.00 276 GLU A O 1
ATOM 2154 N N . TYR A 1 277 ? -20.694 8.994 16.157 1.00 92.94 277 TYR A N 1
ATOM 2155 C CA . TYR A 1 277 ? -20.063 7.687 16.337 1.00 92.94 277 TYR A CA 1
ATOM 2156 C C . TYR A 1 277 ? -21.006 6.683 16.972 1.00 92.94 277 TYR A C 1
ATOM 2158 O O . TYR A 1 277 ? -21.802 7.024 17.853 1.00 92.94 277 TYR A O 1
ATOM 2166 N N . ASP A 1 278 ? -20.798 5.426 16.617 1.00 94.69 278 ASP A N 1
ATOM 2167 C CA . ASP A 1 278 ? -21.376 4.286 17.296 1.00 94.69 278 ASP A CA 1
ATOM 2168 C C . ASP A 1 278 ? -20.303 3.608 18.157 1.00 94.69 278 ASP A C 1
ATOM 2170 O O . ASP A 1 278 ? -19.131 3.506 17.787 1.00 94.69 278 ASP A O 1
ATOM 2174 N N . PHE A 1 279 ? -20.704 3.134 19.336 1.00 94.50 279 PHE A N 1
ATOM 2175 C CA . PHE A 1 279 ? -19.842 2.403 20.260 1.00 94.50 279 PHE A CA 1
ATOM 2176 C C . PHE A 1 279 ? -20.419 1.031 20.572 1.00 94.50 279 PHE A C 1
ATOM 2178 O O . PHE A 1 279 ? -21.611 0.891 20.860 1.00 94.50 279 PHE A O 1
ATOM 2185 N N . LYS A 1 280 ? -19.551 0.023 20.587 1.00 95.06 280 LYS A N 1
ATOM 2186 C CA . LYS A 1 280 ? -19.881 -1.331 21.034 1.00 95.06 280 LYS A CA 1
ATOM 2187 C C . LYS A 1 280 ? -18.895 -1.758 22.104 1.00 95.06 280 LYS A C 1
ATOM 2189 O O . LYS A 1 280 ? -17.690 -1.591 21.941 1.00 95.06 280 LYS A O 1
ATOM 2194 N N . PHE A 1 281 ? -19.411 -2.333 23.174 1.00 95.06 281 PHE A N 1
ATOM 2195 C CA . PHE A 1 281 ? -18.629 -2.861 24.281 1.00 95.06 281 PHE A CA 1
ATOM 2196 C C . PHE A 1 281 ? -18.925 -4.350 24.426 1.00 95.06 281 PHE A C 1
ATOM 2198 O O . PHE A 1 281 ? -20.076 -4.752 24.253 1.00 95.06 281 PHE A O 1
ATOM 2205 N N . ILE A 1 282 ? -17.902 -5.142 24.737 1.00 95.81 282 ILE A N 1
ATOM 2206 C CA . ILE A 1 282 ? -18.031 -6.578 25.012 1.00 95.81 282 ILE A CA 1
ATOM 2207 C C . ILE A 1 282 ? -17.390 -6.858 26.371 1.00 95.81 282 ILE A C 1
ATOM 2209 O O . ILE A 1 282 ? -16.244 -6.451 26.595 1.00 95.81 282 ILE A O 1
ATOM 2213 N N . ASP A 1 283 ? -18.130 -7.494 27.279 1.00 94.62 283 ASP A N 1
ATOM 2214 C CA . ASP A 1 283 ? -17.638 -7.847 28.619 1.00 94.62 283 ASP A CA 1
ATOM 2215 C C . ASP A 1 283 ? -16.903 -9.198 28.673 1.00 94.62 283 ASP A C 1
ATOM 2217 O O . ASP A 1 283 ? -16.646 -9.836 27.647 1.00 94.62 283 ASP A O 1
ATOM 2221 N N . GLU A 1 284 ? -16.521 -9.628 29.880 1.00 93.50 284 GLU A N 1
ATOM 2222 C CA . GLU A 1 284 ? -15.810 -10.886 30.114 1.00 93.50 284 GLU A CA 1
ATOM 2223 C C . GLU A 1 284 ? -16.606 -12.148 29.754 1.00 93.50 284 GLU A C 1
ATOM 2225 O O . GLU A 1 284 ? -16.002 -13.198 29.506 1.00 93.50 284 GLU A O 1
ATOM 2230 N N . ASP A 1 285 ? -17.938 -12.060 29.739 1.00 92.31 285 ASP A N 1
ATOM 2231 C CA . ASP A 1 285 ? -18.841 -13.166 29.420 1.00 92.31 285 ASP A CA 1
ATOM 2232 C C . ASP A 1 285 ? -19.209 -13.179 27.922 1.00 92.31 285 ASP A C 1
ATOM 2234 O O . ASP A 1 285 ? -19.726 -14.181 27.412 1.00 92.31 285 ASP A O 1
ATOM 2238 N N . GLY A 1 286 ? -18.842 -12.120 27.193 1.00 92.19 286 GLY A N 1
ATOM 2239 C CA . GLY A 1 286 ? -19.099 -11.943 25.769 1.00 92.19 286 GLY A CA 1
ATOM 2240 C C . GLY A 1 286 ? -20.423 -11.243 25.469 1.00 92.19 286 GLY A C 1
ATOM 2241 O O . GLY A 1 286 ? -20.848 -11.261 24.311 1.00 92.19 286 GLY A O 1
ATOM 2242 N N . ASP A 1 287 ? -21.075 -10.649 26.471 1.00 93.44 287 ASP A N 1
ATOM 2243 C CA . ASP A 1 287 ? -22.311 -9.901 26.272 1.00 93.44 287 ASP A CA 1
ATOM 2244 C C . ASP A 1 287 ? -21.999 -8.560 25.589 1.00 93.44 287 ASP A C 1
ATOM 2246 O O . ASP A 1 287 ? -21.052 -7.848 25.942 1.00 93.44 287 ASP A O 1
ATOM 2250 N N . GLU A 1 288 ? -22.797 -8.215 24.575 1.00 94.81 288 GLU A N 1
ATOM 2251 C CA . GLU A 1 288 ? -22.589 -7.018 23.761 1.00 94.81 288 GLU A CA 1
ATOM 2252 C C . GLU A 1 288 ? -23.517 -5.881 24.195 1.00 94.81 288 GLU A C 1
ATOM 2254 O O . GLU A 1 288 ? -24.735 -6.034 24.208 1.00 94.81 288 GLU A O 1
ATOM 2259 N N . CYS A 1 289 ? -22.957 -4.697 24.438 1.00 93.12 289 CYS A N 1
ATOM 2260 C CA . CYS A 1 289 ? -23.709 -3.459 24.635 1.00 93.12 289 CYS A CA 1
ATOM 2261 C C . CYS A 1 289 ? -23.413 -2.474 23.503 1.00 93.12 289 CYS A C 1
ATOM 2263 O O . CYS A 1 289 ? -22.260 -2.086 23.303 1.00 93.12 289 CYS A O 1
ATOM 2265 N N . LYS A 1 290 ? -24.448 -2.015 22.790 1.00 93.44 290 LYS A N 1
ATOM 2266 C CA . LYS A 1 290 ? -24.317 -1.051 21.680 1.00 93.44 290 LYS A CA 1
ATOM 2267 C C . LYS A 1 290 ? -24.927 0.309 22.022 1.00 93.44 290 LYS A C 1
ATOM 2269 O O . LYS A 1 290 ? -25.982 0.408 22.657 1.00 93.44 290 LYS A O 1
ATOM 2274 N N . ARG A 1 291 ? -24.257 1.379 21.598 1.00 91.56 291 ARG A N 1
ATOM 2275 C CA . ARG A 1 291 ? -24.677 2.780 21.734 1.00 91.56 291 ARG A CA 1
ATOM 2276 C C . ARG A 1 291 ? -24.513 3.468 20.392 1.00 91.56 291 ARG A C 1
ATOM 2278 O O . ARG A 1 291 ? -23.398 3.570 19.907 1.00 91.56 291 ARG A O 1
ATOM 2285 N N . PHE A 1 292 ? -25.612 3.955 19.839 1.00 91.88 292 PHE A N 1
ATOM 2286 C CA . PHE A 1 292 ? -25.633 4.548 18.507 1.00 91.88 292 PHE A CA 1
ATOM 2287 C C . PHE A 1 292 ? -25.730 6.077 18.565 1.00 91.88 292 PHE A C 1
ATOM 2289 O O . PHE A 1 292 ? -26.244 6.632 19.543 1.00 91.88 292 PHE A O 1
ATOM 2296 N N . GLU A 1 293 ? -25.272 6.731 17.500 1.00 91.50 293 GLU A N 1
ATOM 2297 C CA . GLU A 1 293 ? -25.452 8.156 17.190 1.00 91.50 293 GLU A CA 1
ATOM 2298 C C . GLU A 1 293 ? -24.892 9.105 18.270 1.00 91.50 293 GLU A C 1
ATOM 2300 O O . GLU A 1 293 ? -25.454 10.157 18.605 1.00 91.50 293 GLU A O 1
ATOM 2305 N N . ALA A 1 294 ? -23.754 8.746 18.863 1.00 90.94 294 ALA A N 1
ATOM 2306 C CA . ALA A 1 294 ? -23.086 9.572 19.852 1.00 90.94 294 ALA A CA 1
ATOM 2307 C C . ALA A 1 294 ? -22.380 10.760 19.184 1.00 90.94 294 ALA A C 1
ATOM 2309 O O . ALA A 1 294 ? -21.315 10.639 18.584 1.00 90.94 294 ALA A O 1
ATOM 2310 N N . GLN A 1 295 ? -22.954 11.950 19.354 1.00 91.62 295 GLN A N 1
ATOM 2311 C CA . GLN A 1 295 ? -22.360 13.189 18.851 1.00 91.62 295 GLN A CA 1
ATOM 2312 C C . GLN A 1 295 ? -21.083 13.563 19.618 1.00 91.62 295 GLN A C 1
ATOM 2314 O O . GLN A 1 295 ? -21.117 13.744 20.844 1.00 91.62 295 GLN A O 1
ATOM 2319 N N . LEU A 1 296 ? -19.982 13.745 18.891 1.00 90.81 296 LEU A N 1
ATOM 2320 C CA . LEU A 1 296 ? -18.679 14.143 19.411 1.00 90.81 296 LEU A CA 1
ATOM 2321 C C . LEU A 1 296 ? -18.230 15.464 18.769 1.00 90.81 296 LEU A C 1
ATOM 2323 O O . LEU A 1 296 ? -17.549 15.491 17.751 1.00 90.81 296 LEU A O 1
ATOM 2327 N N . TYR A 1 297 ? -18.609 16.578 19.395 1.00 90.94 297 TYR A N 1
ATOM 2328 C CA . TYR A 1 297 ? -18.194 17.938 19.000 1.00 90.94 297 TYR A CA 1
ATOM 2329 C C . TYR A 1 297 ? -17.568 18.728 20.164 1.00 90.94 297 TYR A C 1
ATOM 2331 O O . TYR A 1 297 ? -17.340 19.936 20.077 1.00 90.94 297 TYR A O 1
ATOM 2339 N N . GLU A 1 298 ? -17.316 18.042 21.276 1.00 92.06 298 GLU A N 1
ATOM 2340 C CA . GLU A 1 298 ? -16.624 18.515 22.470 1.00 92.06 298 GLU A CA 1
ATOM 2341 C C . GLU A 1 298 ? -16.082 17.306 23.241 1.00 92.06 298 GLU A C 1
ATOM 2343 O O . GLU A 1 298 ? -16.554 16.185 23.043 1.00 92.06 298 GLU A O 1
ATOM 2348 N N . ASN A 1 299 ? -15.100 17.517 24.124 1.00 92.75 299 ASN A N 1
ATOM 2349 C CA . ASN A 1 299 ? -14.623 16.438 24.987 1.00 92.75 299 ASN A CA 1
ATOM 2350 C C . ASN A 1 299 ? -15.778 15.917 25.845 1.00 92.75 299 ASN A C 1
ATOM 2352 O O . ASN A 1 299 ? -16.498 16.704 26.466 1.00 92.75 299 ASN A O 1
ATOM 2356 N N . ARG A 1 300 ? -15.932 14.597 25.907 1.00 93.06 300 ARG A N 1
ATOM 2357 C CA . ARG A 1 300 ? -17.095 13.957 26.523 1.00 93.06 300 ARG A CA 1
ATOM 2358 C C . ARG A 1 300 ? -16.681 12.761 27.363 1.00 93.06 300 ARG A C 1
ATOM 2360 O O . ARG A 1 300 ? -15.725 12.068 27.043 1.00 93.06 300 ARG A O 1
ATOM 2367 N N . THR A 1 301 ? -17.452 12.491 28.409 1.00 94.94 301 THR A N 1
ATOM 2368 C CA . THR A 1 301 ? -17.333 11.267 29.201 1.00 94.94 301 THR A CA 1
ATOM 2369 C C . THR A 1 301 ? -18.585 10.415 29.012 1.00 94.94 301 THR A C 1
ATOM 2371 O O . THR A 1 301 ? -19.698 10.934 29.118 1.00 94.94 301 THR A O 1
ATOM 2374 N N . ILE A 1 302 ? -18.405 9.127 28.725 1.00 91.75 302 ILE A N 1
ATOM 2375 C CA . ILE A 1 302 ? -19.460 8.112 28.722 1.00 91.75 302 ILE A CA 1
ATOM 2376 C C . ILE A 1 302 ? -19.271 7.253 29.968 1.00 91.75 302 ILE A C 1
ATOM 2378 O O . ILE A 1 302 ? -18.257 6.576 30.123 1.00 91.75 302 ILE A O 1
ATOM 2382 N N . GLU A 1 303 ? -20.258 7.282 30.857 1.00 93.12 303 GLU A N 1
ATOM 2383 C CA . GLU A 1 303 ? -20.297 6.384 32.006 1.00 93.12 303 GLU A CA 1
ATOM 2384 C C . GLU A 1 303 ? -21.036 5.103 31.634 1.00 93.12 303 GLU A C 1
ATOM 2386 O O . GLU A 1 303 ? -22.177 5.131 31.168 1.00 93.12 303 GLU A O 1
ATOM 2391 N N . ILE A 1 304 ? -20.387 3.974 31.882 1.00 92.75 304 ILE A N 1
ATOM 2392 C CA . ILE A 1 304 ? -20.945 2.648 31.659 1.00 92.75 304 ILE A CA 1
ATOM 2393 C C . ILE A 1 304 ? -21.364 2.123 33.027 1.00 92.75 304 ILE A C 1
ATOM 2395 O O . ILE A 1 304 ? -20.543 1.607 33.775 1.00 92.75 304 ILE A O 1
ATOM 2399 N N . SER A 1 305 ? -22.620 2.346 33.411 1.00 93.12 305 SER A N 1
ATOM 2400 C CA . SER A 1 305 ? -23.166 1.870 34.688 1.00 93.12 305 SER A CA 1
ATOM 2401 C C . SER A 1 305 ? -23.767 0.472 34.551 1.00 93.12 305 SER A C 1
ATOM 2403 O O . SER A 1 305 ? -24.130 0.057 33.454 1.00 93.12 305 SER A O 1
ATOM 2405 N N . THR A 1 306 ? -23.936 -0.244 35.666 1.00 91.31 306 THR A N 1
ATOM 2406 C CA . THR A 1 306 ? -24.612 -1.556 35.681 1.00 91.31 306 THR A CA 1
ATOM 2407 C C . THR A 1 306 ? -26.015 -1.487 35.080 1.00 91.31 306 THR A C 1
ATOM 2409 O O . THR A 1 306 ? -26.363 -2.315 34.246 1.00 91.31 306 THR A O 1
ATOM 2412 N N . ASP A 1 307 ? -26.807 -0.483 35.468 1.00 90.50 307 ASP A N 1
ATOM 2413 C CA . ASP A 1 307 ? -28.157 -0.298 34.928 1.00 90.50 307 ASP A CA 1
ATOM 2414 C C . ASP A 1 307 ? -28.101 0.025 33.428 1.00 90.50 307 ASP A C 1
ATOM 2416 O O . ASP A 1 307 ? -28.861 -0.540 32.649 1.00 90.50 307 ASP A O 1
ATOM 2420 N N . GLY A 1 308 ? -27.148 0.866 33.009 1.00 84.69 308 GLY A N 1
ATOM 2421 C CA . GLY A 1 308 ? -26.935 1.183 31.601 1.00 84.69 308 GLY A CA 1
ATOM 2422 C C . GLY A 1 308 ? -26.565 -0.049 30.775 1.00 84.69 308 GLY A C 1
ATOM 2423 O O . GLY A 1 308 ? -27.103 -0.213 29.684 1.00 84.69 308 GLY A O 1
ATOM 2424 N N . TRP A 1 309 ? -25.692 -0.918 31.291 1.00 86.94 309 TRP A N 1
ATOM 2425 C CA . TRP A 1 309 ? -25.299 -2.176 30.645 1.00 86.94 309 TRP A CA 1
ATOM 2426 C C . TRP A 1 309 ? -26.508 -3.090 30.420 1.00 86.94 309 TRP A C 1
ATOM 2428 O O . TRP A 1 309 ? -26.774 -3.533 29.307 1.00 86.94 309 TRP A O 1
ATOM 2438 N N . LEU A 1 310 ? -27.327 -3.273 31.457 1.00 87.25 310 LEU A N 1
ATOM 2439 C CA . LEU A 1 310 ? -28.539 -4.094 31.390 1.00 87.25 310 LEU A CA 1
ATOM 2440 C C . LEU A 1 310 ? -29.605 -3.548 30.425 1.00 87.25 310 LEU A C 1
ATOM 2442 O O . LEU A 1 310 ? -30.483 -4.297 30.005 1.00 87.25 310 LEU A O 1
ATOM 2446 N N . GLU A 1 311 ? -29.554 -2.259 30.086 1.00 86.88 311 GLU A N 1
ATOM 2447 C CA . GLU A 1 311 ? -30.450 -1.638 29.105 1.00 86.88 311 GLU A CA 1
ATOM 2448 C C . GLU A 1 311 ? -29.989 -1.807 27.646 1.00 86.88 311 GLU A C 1
ATOM 2450 O O . GLU A 1 311 ? -30.786 -1.546 26.746 1.00 86.88 311 GLU A O 1
ATOM 2455 N N . CYS A 1 312 ? -28.733 -2.194 27.390 1.00 83.56 312 CYS A N 1
ATOM 2456 C CA . CYS A 1 312 ? -28.175 -2.344 26.034 1.00 83.56 312 CYS A CA 1
ATOM 2457 C C . CYS A 1 312 ? -27.698 -3.742 25.666 1.00 83.56 312 CYS A C 1
ATOM 2459 O O . CYS A 1 312 ? -27.300 -3.915 24.515 1.00 83.56 312 CYS A O 1
ATOM 2461 N N . ILE A 1 313 ? -27.692 -4.687 26.606 1.00 79.06 313 ILE A N 1
ATOM 2462 C CA . ILE A 1 313 ? -27.464 -6.091 26.276 1.00 79.06 313 ILE A CA 1
ATOM 2463 C C . ILE A 1 313 ? -28.596 -6.565 25.356 1.00 79.06 313 ILE A C 1
ATOM 2465 O O . ILE A 1 313 ? -29.770 -6.503 25.738 1.00 79.06 313 ILE A O 1
ATOM 2469 N N . ASP A 1 314 ? -28.216 -7.027 24.165 1.00 60.75 314 ASP A N 1
ATOM 2470 C CA . ASP A 1 314 ? -29.079 -7.710 23.189 1.00 60.75 314 ASP A CA 1
ATOM 2471 C C . ASP A 1 314 ? -28.999 -9.242 23.320 1.00 60.75 314 ASP A C 1
ATOM 2473 O O . ASP A 1 314 ? -27.880 -9.777 23.485 1.00 60.75 314 ASP A O 1
#

Secondary structure (DSSP, 8-state):
-------------------------EEEEEEEEESSSPEEEEEEEETT-SS--S-SSTT--B-TT-EEEEEEESEEEEEEEEETT--EEEEEEEEE-SEEEEEEEHHHHHHHH-TTS------PEEEEEEEESSSPEEEEEEEETT-SS--S-SSTT--B-TTEEEEEEE-SEEEEEEEEETT--EEEEEEEEESS-EEEEEEHHHHHHHHTT-S----------EEEEEEEEESSS-EEEEEEEETT-SS--S-SSTT--B-TT-EEEEEEESEEEEEEEEETT--EEEEEEEEESS-EEEEEEHHHHHHHB-